Protein AF-A0A5D2E009-F1 (afdb_monomer)

Structure (mmCIF, N/CA/C/O backbone):
data_AF-A0A5D2E009-F1
#
_entry.id   AF-A0A5D2E009-F1
#
loop_
_atom_site.group_PDB
_atom_site.id
_atom_site.type_symbol
_atom_site.label_atom_id
_atom_site.label_alt_id
_atom_site.label_comp_id
_atom_site.label_asym_id
_atom_site.label_entity_id
_atom_site.label_seq_id
_atom_site.pdbx_PDB_ins_code
_atom_site.Cartn_x
_atom_site.Cartn_y
_atom_site.Cartn_z
_atom_site.occupancy
_atom_site.B_iso_or_equiv
_atom_site.auth_seq_id
_atom_site.auth_comp_id
_atom_site.auth_asym_id
_atom_site.auth_atom_id
_atom_site.pdbx_PDB_model_num
ATOM 1 N N . MET A 1 1 ? 1.888 7.025 1.296 1.00 69.25 1 MET A N 1
ATOM 2 C CA . MET A 1 1 ? 1.021 6.139 2.105 1.00 69.25 1 MET A CA 1
ATOM 3 C C . MET A 1 1 ? 0.058 6.979 2.950 1.00 69.25 1 MET A C 1
ATOM 5 O O . MET A 1 1 ? 0.528 7.944 3.558 1.00 69.25 1 MET A O 1
ATOM 9 N N . PRO A 1 2 ? -1.253 6.673 2.972 1.00 77.00 2 PRO A N 1
ATOM 10 C CA . PRO A 1 2 ? -2.268 7.441 3.701 1.00 77.00 2 PRO A CA 1
ATOM 11 C C . PRO A 1 2 ? -2.302 7.056 5.190 1.00 77.00 2 PRO A C 1
ATOM 13 O O . PRO A 1 2 ? -3.259 6.452 5.668 1.00 77.00 2 PRO A O 1
ATOM 16 N N . THR A 1 3 ? -1.230 7.360 5.921 1.00 82.19 3 THR A N 1
ATOM 17 C CA . THR A 1 3 ? -1.201 7.156 7.378 1.00 82.19 3 THR A CA 1
ATOM 18 C C . THR A 1 3 ? -2.112 8.148 8.085 1.00 82.19 3 THR A C 1
ATOM 20 O O . THR A 1 3 ? -2.390 9.218 7.535 1.00 82.19 3 THR A O 1
ATOM 23 N N . TYR A 1 4 ? -2.538 7.852 9.311 1.00 84.00 4 TYR A N 1
ATOM 24 C CA . TYR A 1 4 ? -3.390 8.775 10.060 1.00 84.00 4 TYR A CA 1
ATOM 25 C C . TYR A 1 4 ? -2.756 10.149 10.269 1.00 84.00 4 TYR A C 1
ATOM 27 O O . TYR A 1 4 ? -3.428 11.162 10.097 1.00 84.00 4 TYR A O 1
ATOM 35 N N . ALA A 1 5 ? -1.438 10.230 10.487 1.00 81.44 5 ALA A N 1
ATOM 36 C CA . ALA A 1 5 ? -0.755 11.525 10.527 1.00 81.44 5 ALA A CA 1
ATOM 37 C C . ALA A 1 5 ? -0.904 12.321 9.212 1.00 81.44 5 ALA A C 1
ATOM 39 O O . ALA A 1 5 ? -1.025 13.545 9.237 1.00 81.44 5 ALA A O 1
ATOM 40 N N . ASN A 1 6 ? -0.914 11.651 8.054 1.00 83.00 6 ASN A N 1
ATOM 41 C CA . ASN A 1 6 ? -1.112 12.302 6.756 1.00 83.00 6 ASN A CA 1
ATOM 42 C C . ASN A 1 6 ? -2.585 12.636 6.477 1.00 83.00 6 ASN A C 1
ATOM 44 O O . ASN A 1 6 ? -2.853 13.629 5.804 1.00 83.00 6 ASN A O 1
ATOM 48 N N . LEU A 1 7 ? -3.526 11.835 6.982 1.00 83.50 7 LEU A N 1
ATOM 49 C CA . LEU A 1 7 ? -4.966 12.081 6.859 1.00 83.50 7 LEU A CA 1
ATOM 50 C C . LEU A 1 7 ? -5.416 13.241 7.757 1.00 83.50 7 LEU A C 1
ATOM 52 O O . LEU A 1 7 ? -6.116 14.134 7.285 1.00 83.50 7 LEU A O 1
ATOM 56 N N . ASN A 1 8 ? -4.902 13.316 8.987 1.00 81.31 8 ASN A N 1
ATOM 57 C CA . ASN A 1 8 ? -5.134 14.448 9.886 1.00 81.31 8 ASN A CA 1
ATOM 58 C C . ASN A 1 8 ? -4.599 15.768 9.302 1.00 81.31 8 ASN A C 1
ATOM 60 O O . ASN A 1 8 ? -5.275 16.789 9.383 1.00 81.31 8 ASN A O 1
ATOM 64 N N . LYS A 1 9 ? -3.443 15.756 8.613 1.00 82.75 9 LYS A N 1
ATOM 65 C CA . LYS A 1 9 ? -2.946 16.927 7.851 1.00 82.75 9 LYS A CA 1
ATOM 66 C C . LYS A 1 9 ? -3.889 17.378 6.730 1.00 82.75 9 LYS A C 1
ATOM 68 O O . LYS A 1 9 ? -3.774 18.504 6.264 1.00 82.75 9 LYS A O 1
ATOM 73 N N . ARG A 1 10 ? -4.784 16.499 6.275 1.00 82.25 10 ARG A N 1
ATOM 74 C CA . ARG A 1 10 ? -5.816 16.774 5.265 1.00 82.25 10 ARG A CA 1
ATOM 75 C C . ARG A 1 10 ? -7.198 16.994 5.892 1.00 82.25 10 ARG A C 1
ATOM 77 O O . ARG A 1 10 ? -8.191 16.917 5.181 1.00 82.25 10 ARG A O 1
ATOM 84 N N . HIS A 1 11 ? -7.259 17.251 7.201 1.00 79.94 11 HIS A N 1
ATOM 85 C CA . HIS A 1 11 ? -8.492 17.486 7.961 1.00 79.94 11 HIS A CA 1
ATOM 86 C C . HIS A 1 11 ? -9.488 16.314 7.955 1.00 79.94 11 HIS A C 1
ATOM 88 O O . HIS A 1 11 ? -10.677 16.505 8.195 1.00 79.94 11 HIS A O 1
ATOM 94 N N . ILE A 1 12 ? -9.010 15.088 7.721 1.00 77.75 12 ILE A N 1
ATOM 95 C CA . ILE A 1 12 ? -9.825 13.878 7.850 1.00 77.75 12 ILE A CA 1
ATOM 96 C C . ILE A 1 12 ? -9.680 13.377 9.287 1.00 77.75 12 ILE A C 1
ATOM 98 O O . ILE A 1 12 ? -8.579 13.009 9.696 1.00 77.75 12 ILE A O 1
ATOM 102 N N . SER A 1 13 ? -10.782 13.372 10.042 1.00 73.50 13 SER A N 1
ATOM 103 C CA . SER A 1 13 ? -10.807 12.924 11.439 1.00 73.50 13 SER A CA 1
ATOM 104 C C . SER A 1 13 ? -10.412 11.451 11.531 1.00 73.50 13 SER A C 1
ATOM 106 O O . SER A 1 13 ? -11.132 10.578 11.047 1.00 73.50 13 SER A O 1
ATOM 108 N N . THR A 1 14 ? -9.246 11.175 12.116 1.00 75.00 14 THR A N 1
ATOM 109 C CA . THR A 1 14 ? -8.725 9.813 12.263 1.00 75.00 14 THR A CA 1
ATOM 110 C C . THR A 1 14 ? -8.086 9.602 13.634 1.00 75.00 14 THR A C 1
ATOM 112 O O . THR A 1 14 ? -7.551 10.557 14.210 1.00 75.00 14 THR A O 1
ATOM 115 N N . PRO A 1 15 ? -8.102 8.362 14.167 1.00 75.88 15 PRO A N 1
ATOM 116 C CA . PRO A 1 15 ? -7.306 8.014 15.339 1.00 75.88 15 PRO A CA 1
ATOM 117 C C . PRO A 1 15 ? -5.848 8.411 15.115 1.00 75.88 15 PRO A C 1
ATOM 119 O O . PRO A 1 15 ? -5.335 8.271 14.015 1.00 75.88 15 PRO A O 1
ATOM 122 N N . ILE A 1 16 ? -5.161 8.918 16.135 1.00 78.50 16 ILE A N 1
ATOM 123 C CA . ILE A 1 16 ? -3.792 9.422 15.933 1.00 78.50 16 ILE A CA 1
ATOM 124 C C . ILE A 1 16 ? -2.751 8.300 16.105 1.00 78.50 16 ILE A C 1
ATOM 126 O O . ILE A 1 16 ? -1.658 8.363 15.539 1.00 78.50 16 ILE A O 1
ATOM 130 N N . LEU A 1 17 ? -3.104 7.248 16.849 1.00 89.81 17 LEU A N 1
ATOM 131 C CA . LEU A 1 17 ? -2.229 6.122 17.163 1.00 89.81 17 LEU A CA 1
ATOM 132 C C . LEU A 1 17 ? -2.144 5.112 16.013 1.00 89.81 17 LEU A C 1
ATOM 134 O O . LEU A 1 17 ? -3.112 4.872 15.294 1.00 89.81 17 LEU A O 1
ATOM 138 N N . CYS A 1 18 ? -0.977 4.489 15.884 1.00 90.38 18 CYS A N 1
ATOM 139 C CA . CYS A 1 18 ? -0.705 3.391 14.969 1.00 90.38 18 CYS A CA 1
ATOM 140 C C . CYS A 1 18 ? -1.664 2.225 15.201 1.00 90.38 18 CYS A C 1
ATOM 142 O O . CYS A 1 18 ? -1.769 1.722 16.319 1.00 90.38 18 CYS A O 1
ATOM 144 N N . LEU A 1 19 ? -2.318 1.755 14.138 1.00 88.88 19 LEU A N 1
ATOM 145 C CA . LEU A 1 19 ? -3.243 0.622 14.232 1.00 88.88 19 LEU A CA 1
ATOM 146 C C . LEU A 1 19 ? -2.567 -0.714 14.521 1.00 88.88 19 LEU A C 1
ATOM 148 O O . LEU A 1 19 ? -3.238 -1.645 14.942 1.00 88.88 19 LEU A O 1
ATOM 152 N N . LEU A 1 20 ? -1.270 -0.834 14.239 1.00 88.94 20 LEU A N 1
ATOM 153 C CA . LEU A 1 20 ? -0.565 -2.098 14.422 1.00 88.94 20 LEU A CA 1
ATOM 154 C C . LEU A 1 20 ? -0.112 -2.281 15.871 1.00 88.94 20 LEU A C 1
ATOM 156 O O . LEU A 1 20 ? -0.262 -3.362 16.425 1.00 88.94 20 LEU A O 1
ATOM 160 N N . CYS A 1 21 ? 0.460 -1.242 16.487 1.00 90.56 21 CYS A N 1
ATOM 161 C CA . CYS A 1 21 ? 1.035 -1.345 17.832 1.00 90.56 21 CYS A CA 1
ATOM 162 C C . CYS A 1 21 ? 0.298 -0.543 18.905 1.00 90.56 21 CYS A C 1
ATOM 164 O O . CYS A 1 21 ? 0.549 -0.775 20.079 1.00 90.56 21 CYS A O 1
ATOM 166 N N . HIS A 1 22 ? -0.569 0.401 18.530 1.00 90.44 22 HIS A N 1
ATOM 167 C CA . HIS A 1 22 ? -1.348 1.248 19.441 1.00 90.44 22 HIS A CA 1
ATOM 168 C C . HIS A 1 22 ? -0.537 2.095 20.443 1.00 90.44 22 HIS A C 1
ATOM 170 O O . HIS A 1 22 ? -1.102 2.602 21.407 1.00 90.44 22 HIS A O 1
ATOM 176 N N . THR A 1 23 ? 0.769 2.284 20.229 1.00 89.06 23 THR A N 1
ATOM 177 C CA . THR A 1 23 ? 1.654 2.953 21.207 1.00 89.06 23 THR A CA 1
ATOM 178 C C . THR A 1 23 ? 2.123 4.348 20.804 1.00 89.06 23 THR A C 1
ATOM 180 O O . THR A 1 23 ? 2.515 5.119 21.670 1.00 89.06 23 THR A O 1
ATOM 183 N N . ASP A 1 24 ? 2.146 4.673 19.513 1.00 89.62 24 ASP A N 1
ATOM 184 C CA . ASP A 1 24 ? 2.756 5.904 18.995 1.00 89.62 24 ASP A CA 1
ATOM 185 C C . ASP A 1 24 ? 2.003 6.394 17.749 1.00 89.62 24 ASP A C 1
ATOM 187 O O . ASP A 1 24 ? 1.165 5.676 17.197 1.00 89.62 24 ASP A O 1
ATOM 191 N N . LEU A 1 25 ? 2.278 7.624 17.318 1.00 89.56 25 LEU A N 1
ATOM 192 C CA . LEU A 1 25 ? 1.622 8.280 16.194 1.00 89.56 25 LEU A CA 1
ATOM 193 C C . LEU A 1 25 ? 1.844 7.515 14.887 1.00 89.56 25 LEU A C 1
ATOM 195 O O . LEU A 1 25 ? 2.972 7.172 14.522 1.00 89.56 25 LEU A O 1
ATOM 199 N N . GLU A 1 26 ? 0.775 7.325 14.114 1.00 90.44 26 GLU A N 1
ATOM 200 C CA . GLU A 1 26 ? 0.872 6.640 12.826 1.00 90.44 26 GLU A CA 1
ATOM 201 C C . GLU A 1 26 ? 1.467 7.548 11.734 1.00 90.44 26 GLU A C 1
ATOM 203 O O . GLU A 1 26 ? 0.776 8.127 10.885 1.00 90.44 26 GLU A O 1
ATOM 208 N N . SER A 1 27 ? 2.788 7.686 11.750 1.00 89.50 27 SER A N 1
ATOM 209 C CA . SER A 1 27 ? 3.565 8.265 10.655 1.00 89.50 27 SER A CA 1
ATOM 210 C C . SER A 1 27 ? 4.065 7.176 9.700 1.00 89.50 27 SER A C 1
ATOM 212 O O . SER A 1 27 ? 4.076 5.991 10.031 1.00 89.50 27 SER A O 1
ATOM 214 N N . VAL A 1 28 ? 4.488 7.571 8.495 1.00 87.88 28 VAL A N 1
ATOM 215 C CA . VAL A 1 28 ? 5.110 6.636 7.538 1.00 87.88 28 VAL A CA 1
ATOM 216 C C . VAL A 1 28 ? 6.376 6.020 8.136 1.00 87.88 28 VAL A C 1
ATOM 218 O O . VAL A 1 28 ? 6.587 4.819 8.020 1.00 87.88 28 VAL A O 1
ATOM 221 N N . ASP A 1 29 ? 7.183 6.839 8.807 1.00 86.06 29 ASP A N 1
ATOM 222 C CA . ASP A 1 29 ? 8.445 6.424 9.417 1.00 86.06 29 ASP A CA 1
ATOM 223 C C . ASP A 1 29 ? 8.204 5.464 10.591 1.00 86.06 29 ASP A C 1
ATOM 225 O O . ASP A 1 29 ? 8.816 4.399 10.669 1.00 86.06 29 ASP A O 1
ATOM 229 N N . HIS A 1 30 ? 7.214 5.772 11.438 1.00 88.75 30 HIS A N 1
ATOM 230 C CA . HIS A 1 30 ? 6.782 4.858 12.488 1.00 88.75 30 HIS A CA 1
ATOM 231 C C . HIS A 1 30 ? 6.308 3.530 11.891 1.00 88.75 30 HIS A C 1
ATOM 233 O O . HIS A 1 30 ? 6.871 2.489 12.217 1.00 88.75 30 HIS A O 1
ATOM 239 N N . LEU A 1 31 ? 5.332 3.545 10.975 1.00 89.69 31 LEU A N 1
ATOM 240 C CA . LEU A 1 31 ? 4.742 2.308 10.455 1.00 89.69 31 LEU A CA 1
ATOM 241 C C . LEU A 1 31 ? 5.783 1.396 9.791 1.00 89.69 31 LEU A C 1
ATOM 243 O O . LEU A 1 31 ? 5.732 0.181 9.966 1.00 89.69 31 LEU A O 1
ATOM 247 N N . LEU A 1 32 ? 6.725 1.969 9.041 1.00 86.75 32 LEU A N 1
ATOM 248 C CA . LEU A 1 32 ? 7.686 1.188 8.266 1.00 86.75 32 LEU A CA 1
ATOM 249 C C . LEU A 1 32 ? 8.953 0.807 9.041 1.00 86.75 32 LEU A C 1
ATOM 251 O O . LEU A 1 32 ? 9.631 -0.131 8.627 1.00 86.75 32 LEU A O 1
ATOM 255 N N . ARG A 1 33 ? 9.309 1.519 10.121 1.00 81.62 33 ARG A N 1
ATOM 256 C CA . ARG A 1 33 ? 10.641 1.372 10.744 1.00 81.62 33 ARG A CA 1
ATOM 257 C C . ARG A 1 33 ? 10.623 1.281 12.261 1.00 81.62 33 ARG A C 1
ATOM 259 O O . ARG A 1 33 ? 11.352 0.462 12.812 1.00 81.62 33 ARG A O 1
ATOM 266 N N . PHE A 1 34 ? 9.826 2.108 12.934 1.00 85.56 34 PHE A N 1
ATOM 267 C CA . PHE A 1 34 ? 9.849 2.193 14.403 1.00 85.56 34 PHE A CA 1
ATOM 268 C C . PHE A 1 34 ? 8.712 1.445 15.095 1.00 85.56 34 PHE A C 1
ATOM 270 O O . PHE A 1 34 ? 8.756 1.251 16.307 1.00 85.56 34 PHE A O 1
ATOM 277 N N . CYS A 1 35 ? 7.713 0.989 14.344 1.00 90.44 35 CYS A N 1
ATOM 278 C CA . CYS A 1 35 ? 6.630 0.182 14.871 1.00 90.44 35 CYS A CA 1
ATOM 279 C C . CYS A 1 35 ? 7.188 -1.160 15.378 1.00 90.44 35 CYS A C 1
ATOM 281 O O . CYS A 1 35 ? 7.813 -1.886 14.598 1.00 90.44 35 CYS A O 1
ATOM 283 N N . PRO A 1 36 ? 6.948 -1.537 16.649 1.00 90.69 36 PRO A N 1
ATOM 284 C CA . PRO A 1 36 ? 7.436 -2.799 17.204 1.00 90.69 36 PRO A CA 1
ATOM 285 C C . PRO A 1 36 ? 6.955 -4.029 16.428 1.00 90.69 36 PRO A C 1
ATOM 287 O O . PRO A 1 36 ? 7.725 -4.965 16.225 1.00 90.69 36 PRO A O 1
ATOM 290 N N . VAL A 1 37 ? 5.710 -4.007 15.939 1.00 90.81 37 VAL A N 1
ATOM 291 C CA . VAL A 1 37 ? 5.137 -5.088 15.118 1.00 90.81 37 VAL A CA 1
ATOM 292 C C . VAL A 1 37 ? 5.905 -5.225 13.805 1.00 90.81 37 VAL A C 1
ATOM 294 O O . VAL A 1 37 ? 6.343 -6.317 13.449 1.00 90.81 37 VAL A O 1
ATOM 297 N N . THR A 1 38 ? 6.150 -4.104 13.124 1.00 90.00 38 THR A N 1
ATOM 298 C CA . THR A 1 38 ? 6.967 -4.075 11.906 1.00 90.00 38 THR A CA 1
ATOM 299 C C . THR A 1 38 ? 8.394 -4.547 12.172 1.00 90.00 38 THR A C 1
ATOM 301 O O . THR A 1 38 ? 8.936 -5.331 11.400 1.00 90.00 38 THR A O 1
ATOM 304 N N . SER A 1 39 ? 9.002 -4.128 13.282 1.00 87.88 39 SER A N 1
ATOM 305 C CA . SER A 1 39 ? 10.353 -4.551 13.659 1.00 87.88 39 SER A CA 1
ATOM 306 C C . SER A 1 39 ? 10.447 -6.069 13.866 1.00 87.88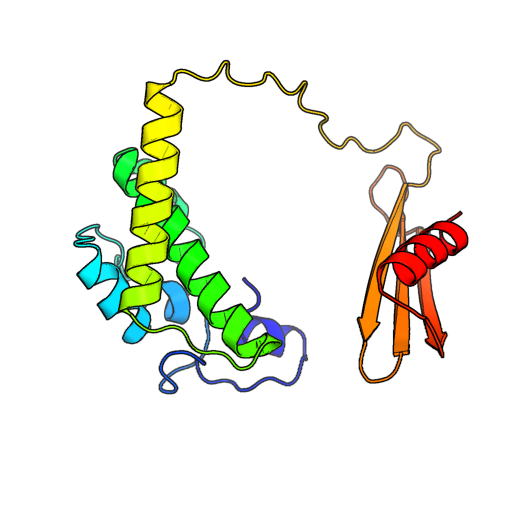 39 SER A C 1
ATOM 308 O O . SER A 1 39 ? 11.349 -6.712 13.320 1.00 87.88 39 SER A O 1
ATOM 310 N N . GLN A 1 40 ? 9.486 -6.671 14.575 1.00 89.62 40 GLN A N 1
ATOM 311 C CA . GLN A 1 40 ? 9.412 -8.127 14.756 1.00 89.62 40 GLN A CA 1
ATOM 312 C C . GLN A 1 40 ? 9.213 -8.863 13.425 1.00 89.62 40 GLN A C 1
ATOM 314 O O . GLN A 1 40 ? 9.857 -9.884 13.168 1.00 89.62 40 GLN A O 1
ATOM 319 N N . PHE A 1 41 ? 8.363 -8.320 12.554 1.00 90.81 41 PHE A N 1
ATOM 320 C CA . PHE A 1 41 ? 8.122 -8.842 11.211 1.00 90.81 41 PHE A CA 1
ATOM 321 C C . PHE A 1 41 ? 9.382 -8.851 10.346 1.00 90.81 41 PHE A C 1
ATOM 323 O O . PHE A 1 41 ? 9.767 -9.901 9.830 1.00 90.81 41 PHE A O 1
ATOM 330 N N . LEU A 1 42 ? 10.082 -7.723 10.257 1.00 87.88 42 LEU A N 1
ATOM 331 C CA . LEU A 1 42 ? 11.326 -7.625 9.494 1.00 87.88 42 LEU A CA 1
ATOM 332 C C . LEU A 1 42 ? 12.423 -8.530 10.076 1.00 87.88 42 LEU A C 1
ATOM 334 O O . LEU A 1 42 ? 13.139 -9.199 9.329 1.00 87.88 42 LEU A O 1
ATOM 338 N N . THR A 1 43 ? 12.509 -8.631 11.405 1.00 86.88 43 THR A N 1
ATOM 339 C CA . THR A 1 43 ? 13.443 -9.549 12.081 1.00 86.88 43 THR A CA 1
ATOM 3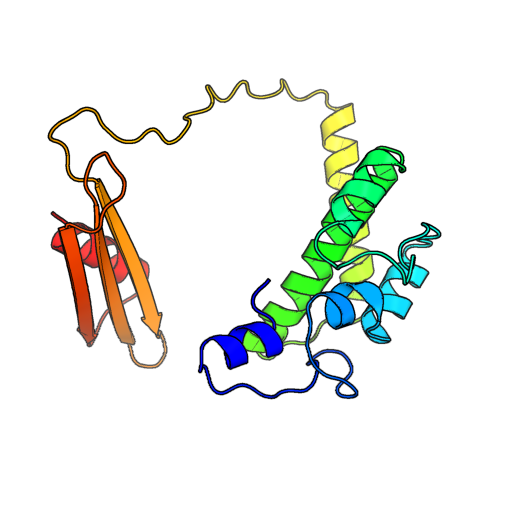40 C C . THR A 1 43 ? 13.158 -11.009 11.714 1.00 86.88 43 THR A C 1
ATOM 342 O O . THR A 1 43 ? 14.086 -11.774 11.450 1.00 86.88 43 THR A O 1
ATOM 345 N N . SER A 1 44 ? 11.881 -11.392 11.622 1.00 89.19 44 SER A N 1
ATOM 346 C CA . SER A 1 44 ? 11.456 -12.751 11.246 1.00 89.19 44 SER A CA 1
ATOM 347 C C . SER A 1 44 ? 11.841 -13.116 9.810 1.00 89.19 44 SER A C 1
ATOM 349 O O . SER A 1 44 ? 12.139 -14.274 9.521 1.00 89.19 44 SER A O 1
ATOM 351 N N . LEU A 1 45 ? 11.928 -12.124 8.920 1.00 86.56 45 LEU A N 1
ATOM 352 C CA . LEU A 1 45 ? 12.438 -12.284 7.555 1.00 86.56 45 LEU A CA 1
ATOM 353 C C . LEU A 1 45 ? 13.977 -12.351 7.483 1.00 86.56 45 LEU A C 1
ATOM 355 O O . LEU A 1 45 ? 14.535 -12.369 6.387 1.00 86.56 45 LEU A O 1
ATOM 359 N N . ARG A 1 46 ? 14.667 -12.398 8.636 1.00 80.12 46 ARG A N 1
ATOM 360 C CA . ARG A 1 46 ? 16.138 -12.331 8.771 1.00 80.12 46 ARG A CA 1
ATOM 361 C C . ARG A 1 46 ? 16.734 -11.118 8.071 1.00 80.12 46 ARG A C 1
ATOM 363 O O . ARG A 1 46 ? 17.840 -11.158 7.535 1.00 80.12 46 ARG A O 1
ATOM 370 N N . PHE A 1 47 ? 15.979 -10.033 8.066 1.00 71.25 47 PHE A N 1
ATOM 371 C CA . PHE A 1 47 ? 16.353 -8.839 7.355 1.00 71.25 47 PHE A CA 1
ATOM 372 C C . PHE A 1 47 ? 17.346 -8.024 8.200 1.00 71.25 47 PHE A C 1
ATOM 374 O O . PHE A 1 47 ? 16.960 -7.304 9.117 1.00 71.25 47 PHE A O 1
ATOM 381 N N . THR A 1 48 ? 18.645 -8.157 7.916 1.00 57.28 48 THR A N 1
ATOM 382 C CA . THR A 1 48 ? 19.753 -7.454 8.602 1.00 57.28 48 THR A CA 1
ATOM 383 C C . THR A 1 48 ? 20.275 -6.251 7.818 1.00 57.28 48 THR A C 1
ATOM 385 O O . THR A 1 48 ? 21.451 -5.896 7.894 1.00 57.28 48 THR A O 1
ATOM 388 N N . VAL A 1 49 ? 19.427 -5.582 7.038 1.00 54.12 49 VAL A N 1
ATOM 389 C CA . VAL A 1 49 ? 19.852 -4.336 6.390 1.00 54.12 49 VAL A CA 1
ATOM 390 C C . VAL A 1 49 ? 19.881 -3.223 7.432 1.00 54.12 49 VAL A C 1
ATOM 392 O O . VAL A 1 49 ? 19.116 -3.220 8.397 1.00 54.12 49 VAL A O 1
ATOM 395 N N . ARG A 1 50 ? 20.736 -2.229 7.188 1.00 54.69 50 ARG A N 1
ATOM 396 C CA . ARG A 1 50 ? 20.773 -0.883 7.788 1.00 54.69 50 ARG A CA 1
ATOM 397 C C . ARG A 1 50 ? 19.444 -0.095 7.652 1.00 54.69 50 ARG A C 1
ATOM 399 O O . ARG A 1 50 ? 19.445 1.122 7.520 1.00 54.69 50 ARG A O 1
ATOM 406 N N . PHE A 1 51 ? 18.296 -0.769 7.703 1.00 51.75 51 PHE A N 1
ATOM 407 C CA . PHE A 1 51 ? 16.925 -0.261 7.599 1.00 51.75 51 PHE A CA 1
ATOM 408 C C . PHE A 1 51 ? 16.614 0.833 8.631 1.00 51.75 51 PHE A C 1
ATOM 410 O O . PHE A 1 51 ? 15.752 1.694 8.451 1.00 51.75 51 PHE A O 1
ATOM 417 N N . MET A 1 52 ? 17.374 0.831 9.723 1.00 52.59 52 MET A N 1
ATOM 418 C CA . MET A 1 52 ? 17.235 1.746 10.846 1.00 52.59 52 MET A CA 1
ATOM 419 C C . MET A 1 52 ? 18.322 2.826 10.879 1.00 52.59 52 MET A C 1
ATOM 421 O O . MET A 1 52 ? 18.702 3.258 11.965 1.00 52.59 52 MET A O 1
ATOM 425 N N . SER A 1 53 ? 18.844 3.278 9.729 1.00 56.72 53 SER A N 1
ATOM 426 C CA . SER A 1 53 ? 19.643 4.512 9.708 1.00 56.72 53 SER A CA 1
ATOM 427 C C . SER A 1 53 ? 18.782 5.677 10.206 1.00 56.72 53 SER A C 1
ATOM 429 O O . SER A 1 53 ? 18.011 6.268 9.449 1.00 56.72 53 SER A O 1
ATOM 431 N N . LYS A 1 54 ? 18.864 5.991 11.504 1.00 58.69 54 LYS A N 1
ATOM 432 C CA . LYS A 1 54 ? 18.014 6.981 12.193 1.00 58.69 54 LYS A CA 1
ATOM 433 C C . LYS A 1 54 ? 18.115 8.394 11.602 1.00 58.69 54 LYS A C 1
ATOM 435 O O . LYS A 1 54 ? 17.361 9.271 11.998 1.00 58.69 54 LYS A O 1
ATOM 440 N N . HIS A 1 55 ? 19.053 8.611 10.682 1.00 60.47 55 HIS A N 1
ATOM 441 C CA . HIS A 1 55 ? 19.405 9.913 10.135 1.00 60.47 55 HIS A CA 1
ATOM 442 C C . HIS A 1 55 ? 18.727 10.240 8.799 1.00 60.47 55 HIS A C 1
ATOM 444 O O . HIS A 1 55 ? 18.806 11.390 8.375 1.00 60.47 55 HIS A O 1
ATOM 450 N N . LEU A 1 56 ? 18.056 9.283 8.141 1.00 63.81 56 LEU A N 1
ATOM 451 C CA . LEU A 1 56 ? 17.354 9.550 6.880 1.00 63.81 56 LEU A CA 1
ATOM 452 C C . LEU A 1 56 ? 15.838 9.618 7.052 1.00 63.81 56 LEU A C 1
ATOM 454 O O . LEU A 1 56 ? 15.221 8.725 7.638 1.00 63.81 56 LEU A O 1
ATOM 458 N N . ASP A 1 57 ? 15.268 10.678 6.472 1.00 73.00 57 ASP A N 1
ATOM 459 C CA . ASP A 1 57 ? 13.831 10.877 6.272 1.00 73.00 57 ASP A CA 1
ATOM 460 C C . ASP A 1 57 ? 13.229 9.671 5.528 1.00 73.00 57 ASP A C 1
ATOM 462 O O . ASP A 1 57 ? 13.866 9.070 4.649 1.00 73.00 57 ASP A O 1
ATOM 466 N N . TYR A 1 58 ? 11.961 9.366 5.822 1.00 76.25 58 TYR A N 1
ATOM 467 C CA . TYR A 1 58 ? 11.193 8.298 5.187 1.00 76.25 58 TYR A CA 1
ATOM 468 C C . TYR A 1 58 ? 11.148 8.432 3.640 1.00 76.25 58 TYR A C 1
ATOM 470 O O . TYR A 1 58 ? 10.803 7.484 2.933 1.00 76.25 58 TYR A O 1
ATOM 478 N N . LYS A 1 59 ? 11.464 9.616 3.102 1.00 78.00 59 LYS A N 1
ATOM 479 C CA . LYS A 1 59 ? 11.558 9.891 1.660 1.00 78.00 59 LYS A CA 1
ATOM 480 C C . LYS A 1 59 ? 12.849 9.385 1.015 1.00 78.00 59 LYS A C 1
ATOM 482 O O . LYS A 1 59 ? 12.819 8.988 -0.145 1.00 78.00 59 LYS A O 1
ATOM 487 N N . TYR A 1 60 ? 13.965 9.414 1.743 1.00 80.44 60 TYR A N 1
ATOM 488 C CA . TYR A 1 60 ? 15.290 9.099 1.198 1.00 80.44 60 TYR A CA 1
ATOM 489 C C . TYR A 1 60 ? 15.747 7.682 1.535 1.00 80.44 60 TYR A C 1
ATOM 491 O O . TYR A 1 60 ? 16.469 7.081 0.742 1.00 80.44 60 TYR A O 1
ATOM 499 N N . TRP A 1 61 ? 15.277 7.107 2.649 1.00 79.12 61 TRP A N 1
ATOM 500 C CA . TRP A 1 61 ? 15.630 5.727 3.002 1.00 79.12 61 TRP A CA 1
ATOM 501 C C . TRP A 1 61 ? 15.318 4.692 1.907 1.00 79.12 61 TRP A C 1
ATOM 503 O O . TRP A 1 61 ? 16.145 3.795 1.743 1.00 79.12 61 TRP A O 1
ATOM 513 N N . PRO A 1 62 ? 14.205 4.756 1.129 1.00 79.06 62 PRO A N 1
ATOM 514 C CA . PRO A 1 62 ? 13.944 3.722 0.136 1.00 79.06 62 PRO A CA 1
ATOM 515 C C . PRO A 1 62 ? 14.993 3.795 -0.970 1.00 79.06 62 PRO A C 1
ATOM 517 O O . PRO A 1 62 ? 15.481 2.770 -1.425 1.00 79.06 62 PRO A O 1
ATOM 520 N N . VAL A 1 63 ? 15.388 5.008 -1.365 1.00 83.19 63 VAL A N 1
ATOM 521 C CA . VAL A 1 63 ? 16.407 5.234 -2.394 1.00 83.19 63 VAL A CA 1
ATOM 522 C C . VAL A 1 63 ? 17.743 4.647 -1.952 1.00 83.19 63 VAL A C 1
ATOM 524 O O . VAL A 1 63 ? 18.340 3.868 -2.691 1.00 83.19 63 VAL A O 1
ATOM 527 N N . GLU A 1 64 ? 18.183 4.957 -0.732 1.00 81.44 64 GLU A N 1
ATOM 528 C CA . GLU A 1 64 ? 19.444 4.436 -0.198 1.00 81.44 64 GLU A CA 1
ATOM 529 C C . GLU A 1 64 ? 19.425 2.906 -0.094 1.00 81.44 64 GLU A C 1
ATOM 531 O O . GLU A 1 64 ? 20.364 2.240 -0.533 1.00 81.44 64 GLU A O 1
ATOM 536 N N . VAL A 1 65 ? 18.343 2.326 0.433 1.00 78.50 65 VAL A N 1
ATOM 537 C CA . VAL A 1 65 ? 18.206 0.868 0.536 1.00 78.50 65 VAL A CA 1
ATOM 538 C C . VAL A 1 65 ? 18.272 0.215 -0.843 1.00 78.50 65 VAL A C 1
ATOM 540 O O . VAL A 1 65 ? 18.973 -0.780 -1.009 1.00 78.50 65 VAL A O 1
ATOM 543 N N . PHE A 1 66 ? 17.627 0.787 -1.860 1.00 83.38 66 PHE A N 1
ATOM 544 C CA . PHE A 1 66 ? 17.685 0.243 -3.219 1.00 83.38 66 PHE A CA 1
ATOM 545 C C . PHE A 1 66 ? 19.065 0.374 -3.873 1.00 83.38 66 PHE A C 1
ATOM 547 O O . PHE A 1 66 ? 19.452 -0.491 -4.659 1.00 83.38 66 PHE A O 1
ATOM 554 N N . GLN A 1 67 ? 19.812 1.430 -3.554 1.00 84.50 67 GLN A N 1
ATOM 555 C CA . GLN A 1 67 ? 21.154 1.655 -4.096 1.00 84.50 67 GLN A CA 1
ATOM 556 C C . GLN A 1 67 ? 22.229 0.797 -3.418 1.00 84.50 67 GLN A C 1
ATOM 558 O O . GLN A 1 67 ? 23.230 0.465 -4.046 1.00 84.50 67 GLN A O 1
ATOM 563 N N . THR A 1 68 ? 22.038 0.447 -2.144 1.00 82.25 68 THR A N 1
ATOM 564 C CA . THR A 1 68 ? 23.074 -0.193 -1.312 1.00 82.25 68 THR A CA 1
ATOM 565 C C . THR A 1 68 ? 22.870 -1.690 -1.090 1.00 82.25 68 THR A C 1
ATOM 567 O O . THR A 1 68 ? 23.747 -2.339 -0.522 1.00 82.25 68 THR A O 1
ATOM 570 N N . THR A 1 69 ? 21.738 -2.254 -1.522 1.00 82.00 69 THR A N 1
ATOM 571 C CA . THR A 1 69 ? 21.412 -3.677 -1.336 1.00 82.00 69 THR A CA 1
ATOM 572 C C . THR A 1 69 ? 21.387 -4.454 -2.650 1.00 82.00 69 THR A C 1
ATOM 574 O O . THR A 1 69 ? 21.214 -3.892 -3.736 1.00 82.00 69 THR A O 1
ATOM 577 N N . ASP A 1 70 ? 21.572 -5.771 -2.549 1.00 87.62 70 ASP A N 1
ATOM 578 C CA . ASP A 1 70 ? 21.425 -6.687 -3.678 1.00 87.62 70 ASP A CA 1
ATOM 579 C C . ASP A 1 70 ? 19.962 -6.834 -4.131 1.00 87.62 70 ASP A C 1
ATOM 581 O O . ASP A 1 70 ? 19.012 -6.406 -3.473 1.00 87.62 70 ASP A O 1
ATOM 585 N N . ASP A 1 71 ? 19.782 -7.470 -5.285 1.00 87.31 71 ASP A N 1
ATOM 586 C CA . ASP A 1 71 ? 18.482 -7.611 -5.930 1.00 87.31 71 ASP A CA 1
ATOM 587 C C . ASP A 1 71 ? 17.436 -8.365 -5.096 1.00 87.31 71 ASP A C 1
ATOM 589 O O . ASP A 1 71 ? 16.271 -7.959 -5.025 1.00 87.31 71 ASP A O 1
ATOM 593 N N . ARG A 1 72 ? 17.861 -9.425 -4.404 1.00 87.12 72 ARG A N 1
ATOM 594 C CA . ARG A 1 72 ? 16.981 -10.215 -3.540 1.00 87.12 72 ARG A CA 1
ATOM 595 C C . ARG A 1 72 ? 16.500 -9.370 -2.364 1.00 87.12 72 ARG A C 1
ATOM 597 O O . ARG A 1 72 ? 15.309 -9.370 -2.047 1.00 87.12 72 ARG A O 1
ATOM 604 N N . ASN A 1 73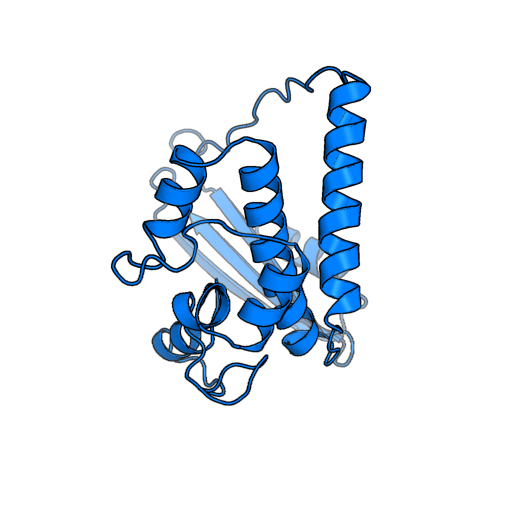 ? 17.402 -8.609 -1.751 1.00 85.25 73 ASN A N 1
ATOM 605 C CA . ASN A 1 73 ? 17.066 -7.694 -0.668 1.00 85.25 73 ASN A CA 1
ATOM 606 C C . ASN A 1 73 ? 16.146 -6.554 -1.134 1.00 85.25 73 ASN A C 1
ATOM 608 O O . ASN A 1 73 ? 15.186 -6.241 -0.429 1.00 85.25 73 ASN A O 1
ATOM 612 N N . ARG A 1 74 ? 16.328 -6.003 -2.343 1.00 87.56 74 ARG A N 1
ATOM 613 C CA . ARG A 1 74 ? 15.380 -5.026 -2.921 1.00 87.56 74 ARG A CA 1
ATOM 614 C C . ARG A 1 74 ? 13.962 -5.584 -3.041 1.00 87.56 74 ARG A C 1
ATOM 616 O O . ARG A 1 74 ? 12.998 -4.917 -2.648 1.00 87.56 74 ARG A O 1
ATOM 623 N N . LYS A 1 75 ? 13.821 -6.816 -3.544 1.00 89.75 75 LYS A N 1
ATOM 624 C CA . LYS A 1 75 ? 12.524 -7.510 -3.634 1.00 89.75 75 LYS A CA 1
ATOM 625 C C . LYS A 1 75 ? 11.908 -7.702 -2.251 1.00 89.75 75 LYS A C 1
ATOM 627 O O . LYS A 1 75 ? 10.753 -7.336 -2.048 1.00 89.75 75 LYS A O 1
ATOM 632 N N . LEU A 1 76 ? 12.685 -8.197 -1.286 1.00 88.62 76 LEU A N 1
ATOM 633 C CA . LEU A 1 76 ? 12.232 -8.392 0.095 1.00 88.62 76 LEU A CA 1
ATOM 634 C C . LEU A 1 76 ? 11.729 -7.098 0.737 1.00 88.62 76 LEU A C 1
ATOM 636 O O . LEU A 1 76 ? 10.651 -7.097 1.330 1.00 88.62 76 LEU A O 1
ATOM 640 N N . VAL A 1 77 ? 12.461 -5.992 0.591 1.00 86.69 77 VAL A N 1
ATOM 641 C CA . VAL A 1 77 ? 12.049 -4.678 1.113 1.00 86.69 77 VAL A CA 1
ATOM 642 C C . VAL A 1 77 ? 10.740 -4.231 0.491 1.00 86.69 77 VAL A C 1
ATOM 644 O O . VAL A 1 77 ? 9.817 -3.847 1.205 1.00 86.69 77 VAL A O 1
ATOM 647 N N . THR A 1 78 ? 10.647 -4.322 -0.835 1.00 90.19 78 THR A N 1
ATOM 648 C CA . THR A 1 78 ? 9.451 -3.927 -1.587 1.00 90.19 78 THR A CA 1
ATOM 649 C C . THR A 1 78 ? 8.231 -4.720 -1.126 1.00 90.19 78 THR A C 1
ATOM 651 O O .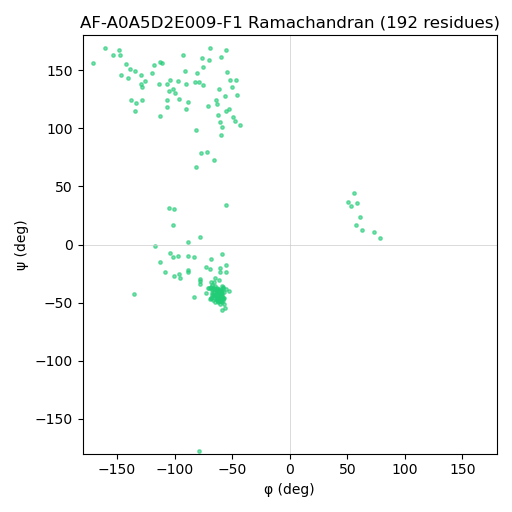 THR A 1 78 ? 7.201 -4.139 -0.782 1.00 90.19 78 THR A O 1
ATOM 654 N N . LEU A 1 79 ? 8.369 -6.046 -1.051 1.00 93.50 79 LEU A N 1
ATOM 655 C CA . LEU A 1 79 ? 7.311 -6.945 -0.597 1.00 93.50 79 LEU A CA 1
ATOM 656 C C . LEU A 1 79 ? 6.949 -6.709 0.873 1.00 93.50 79 LEU A C 1
ATOM 658 O O . LEU A 1 79 ? 5.775 -6.785 1.221 1.00 93.50 79 LEU A O 1
ATOM 662 N N . SER A 1 80 ? 7.918 -6.380 1.728 1.00 91.62 80 SER A N 1
ATOM 663 C CA . SER A 1 80 ? 7.674 -6.095 3.148 1.00 91.62 80 SER A CA 1
ATOM 664 C C . SER A 1 80 ? 6.891 -4.800 3.341 1.00 91.62 80 SER A C 1
ATOM 666 O O . SER A 1 80 ? 5.899 -4.791 4.066 1.00 91.62 80 SER A O 1
ATOM 668 N N . VAL A 1 81 ? 7.280 -3.721 2.651 1.00 90.69 81 VAL A N 1
ATOM 669 C CA . VAL A 1 81 ? 6.538 -2.447 2.665 1.00 90.69 81 VAL A CA 1
ATOM 670 C C . VAL A 1 81 ? 5.111 -2.657 2.163 1.00 90.69 81 VAL A C 1
ATOM 672 O O . VAL A 1 81 ? 4.163 -2.149 2.765 1.00 90.69 81 VAL A O 1
ATOM 675 N N . TRP A 1 82 ? 4.946 -3.440 1.094 1.00 93.69 82 TRP A N 1
ATOM 676 C CA . TRP A 1 82 ? 3.626 -3.776 0.572 1.00 93.69 82 TRP A CA 1
ATOM 677 C C . TRP A 1 82 ? 2.801 -4.606 1.560 1.00 93.69 82 TRP A C 1
ATOM 679 O O . TRP A 1 82 ? 1.641 -4.279 1.795 1.00 93.69 82 TRP A O 1
ATOM 689 N N . SER A 1 83 ? 3.402 -5.617 2.190 1.00 94.75 83 SER A N 1
ATOM 690 C CA . SER A 1 83 ? 2.758 -6.466 3.197 1.00 94.75 83 SER A CA 1
ATOM 691 C C . SER A 1 83 ? 2.250 -5.649 4.390 1.00 94.75 83 SER A C 1
ATOM 693 O O . SER A 1 83 ? 1.098 -5.795 4.789 1.00 94.75 83 SER A O 1
ATOM 695 N N . ILE A 1 84 ? 3.051 -4.702 4.897 1.00 92.69 84 ILE A N 1
ATOM 696 C CA . ILE A 1 84 ? 2.657 -3.796 5.992 1.00 92.69 84 ILE A CA 1
ATOM 697 C C . ILE A 1 84 ? 1.487 -2.899 5.572 1.00 92.69 84 ILE A C 1
ATOM 699 O O . ILE A 1 84 ? 0.515 -2.742 6.315 1.00 92.69 84 ILE A O 1
ATOM 703 N N . TRP A 1 85 ? 1.565 -2.310 4.375 1.00 93.25 85 TRP A N 1
ATOM 704 C CA . TRP A 1 85 ? 0.487 -1.481 3.837 1.00 93.25 85 TRP A CA 1
ATOM 705 C C . TRP A 1 85 ? -0.811 -2.276 3.665 1.00 93.25 85 TRP A C 1
ATOM 707 O O . TRP A 1 85 ? -1.877 -1.813 4.071 1.00 93.25 85 TRP A O 1
ATOM 717 N N . PHE A 1 86 ? -0.712 -3.481 3.104 1.00 93.31 86 PHE A N 1
ATOM 718 C CA . PHE A 1 86 ? -1.837 -4.386 2.908 1.00 93.31 86 PHE A CA 1
ATOM 719 C C . PHE A 1 86 ? -2.459 -4.779 4.248 1.00 93.31 86 PHE A C 1
ATOM 721 O O . PHE A 1 86 ? -3.677 -4.696 4.399 1.00 93.31 86 PHE A O 1
ATOM 728 N N . ALA A 1 87 ? -1.631 -5.124 5.238 1.00 93.12 87 ALA A N 1
ATOM 729 C CA . ALA A 1 87 ? -2.081 -5.485 6.574 1.00 93.12 87 ALA A CA 1
ATOM 730 C C . ALA A 1 87 ? -2.909 -4.376 7.220 1.00 93.12 87 ALA A C 1
ATOM 732 O O . ALA A 1 87 ? -4.059 -4.575 7.617 1.00 93.12 87 ALA A O 1
ATOM 733 N N . ARG A 1 88 ? -2.351 -3.163 7.216 1.00 91.62 88 ARG A N 1
ATOM 734 C CA . ARG A 1 88 ? -3.027 -1.972 7.725 1.00 91.62 88 ARG A CA 1
ATOM 735 C C . ARG A 1 88 ? -4.355 -1.716 7.011 1.00 91.62 88 ARG A C 1
ATOM 737 O O . ARG A 1 88 ? -5.357 -1.440 7.663 1.00 91.62 88 ARG A O 1
ATOM 744 N N . ASN A 1 89 ? -4.372 -1.766 5.683 1.00 91.19 89 ASN A N 1
ATOM 745 C CA . ASN A 1 89 ? -5.582 -1.461 4.922 1.00 91.19 89 ASN A CA 1
ATOM 746 C C . ASN A 1 89 ? -6.672 -2.511 5.114 1.00 91.19 89 ASN A C 1
ATOM 748 O O . ASN A 1 89 ? -7.838 -2.145 5.231 1.00 91.19 89 ASN A O 1
ATOM 752 N N . LYS A 1 90 ? -6.303 -3.790 5.210 1.00 91.50 90 LYS A N 1
ATOM 753 C CA . LYS A 1 90 ? -7.261 -4.849 5.525 1.00 91.50 90 LYS A CA 1
ATOM 754 C C . LYS A 1 90 ? -7.899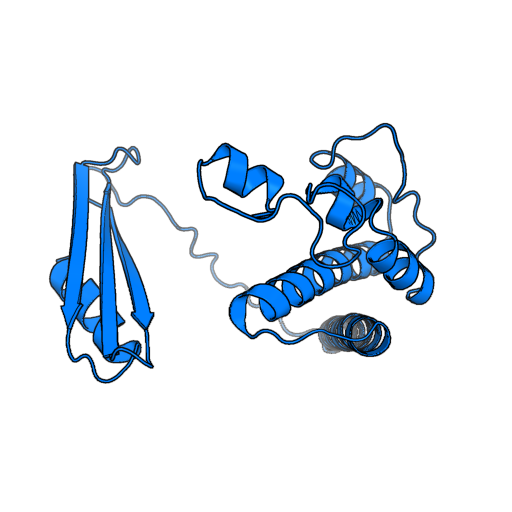 -4.630 6.894 1.00 91.50 90 LYS A C 1
ATOM 756 O O . LYS A 1 90 ? -9.108 -4.766 7.037 1.00 91.50 90 LYS A O 1
ATOM 761 N N . LEU A 1 91 ? -7.113 -4.205 7.882 1.00 90.69 91 LEU A N 1
ATOM 762 C CA . LEU A 1 91 ? -7.643 -3.874 9.201 1.00 90.69 91 LEU A CA 1
ATOM 763 C C . LEU A 1 91 ? -8.621 -2.689 9.147 1.00 90.69 91 LEU A C 1
ATOM 765 O O . LEU A 1 91 ? -9.668 -2.736 9.783 1.00 90.69 91 LEU A O 1
ATOM 769 N N . ILE A 1 92 ? -8.317 -1.650 8.364 1.00 87.25 92 ILE A N 1
ATOM 770 C CA . ILE A 1 92 ? -9.177 -0.461 8.233 1.00 87.25 92 ILE A CA 1
ATOM 771 C C . ILE A 1 92 ? -10.484 -0.769 7.502 1.00 87.25 92 ILE A C 1
ATOM 773 O O . ILE A 1 92 ? -11.541 -0.313 7.927 1.00 87.25 92 ILE A O 1
ATOM 777 N N . HIS A 1 93 ? -10.406 -1.480 6.379 1.00 85.81 93 HIS A N 1
ATOM 778 C CA . HIS A 1 93 ? -11.537 -1.630 5.461 1.00 85.81 93 HIS A CA 1
ATOM 779 C C . HIS A 1 93 ? -12.335 -2.914 5.694 1.00 85.81 93 HIS A C 1
ATOM 781 O O . HIS A 1 93 ? -13.532 -2.937 5.432 1.00 85.81 93 HIS A O 1
ATOM 787 N N . GLU A 1 94 ? -11.690 -3.965 6.199 1.00 90.56 94 GLU A N 1
ATOM 788 C CA . GLU A 1 94 ? -12.300 -5.283 6.411 1.00 90.56 94 GLU A CA 1
ATOM 789 C C . GLU A 1 94 ? -12.329 -5.684 7.896 1.00 90.56 94 GLU A C 1
ATOM 791 O O . GLU A 1 94 ? -12.769 -6.785 8.223 1.00 90.56 94 GLU A O 1
ATOM 796 N N . GLY A 1 95 ? -11.809 -4.852 8.809 1.00 89.25 95 GLY A N 1
ATOM 797 C CA . GLY A 1 95 ? -11.763 -5.155 10.247 1.00 89.25 95 GLY A CA 1
ATOM 798 C C . GLY A 1 95 ? -10.913 -6.379 10.606 1.00 89.25 95 GLY A C 1
ATOM 799 O O . GLY A 1 95 ? -11.001 -6.886 11.722 1.00 89.25 95 GLY A O 1
ATOM 800 N N . THR A 1 96 ? -10.110 -6.882 9.665 1.00 91.00 96 THR A N 1
ATOM 801 C CA . THR A 1 96 ? -9.396 -8.155 9.798 1.00 91.00 96 THR A CA 1
ATOM 802 C C . THR A 1 96 ? -7.912 -7.910 10.034 1.00 91.00 96 THR A C 1
ATOM 804 O O . THR A 1 96 ? -7.254 -7.264 9.218 1.00 91.00 96 THR A O 1
ATOM 807 N N . SER A 1 97 ? -7.375 -8.462 11.123 1.00 91.25 97 SER A N 1
ATOM 808 C CA . SER A 1 97 ? -5.946 -8.426 11.435 1.00 91.25 97 SER A CA 1
ATOM 809 C C . SER A 1 97 ? -5.206 -9.641 10.872 1.00 91.25 97 SER A C 1
ATOM 811 O O . SER A 1 97 ? -5.756 -10.735 10.742 1.00 91.25 97 SER A O 1
ATOM 813 N N . GLN A 1 98 ? -3.936 -9.444 10.531 1.00 93.50 98 GLN A N 1
ATOM 814 C CA . GLN A 1 98 ? -3.025 -10.493 10.086 1.00 93.50 98 GLN A CA 1
ATOM 815 C C . GLN A 1 98 ? -2.059 -10.847 11.204 1.00 93.50 98 GLN A C 1
ATOM 817 O O . GLN A 1 98 ? -1.549 -9.970 11.908 1.00 93.50 98 GLN A O 1
ATOM 822 N N . THR A 1 99 ? -1.757 -12.134 11.331 1.00 93.62 99 THR A N 1
ATOM 823 C CA . THR A 1 99 ? -0.704 -12.587 12.235 1.00 93.62 99 THR A CA 1
ATOM 824 C C . THR A 1 99 ? 0.673 -12.319 11.629 1.00 93.62 99 THR A C 1
ATOM 826 O O . THR A 1 99 ? 0.837 -12.199 10.415 1.00 93.62 99 THR A O 1
ATOM 829 N N . LEU A 1 100 ? 1.703 -12.297 12.476 1.00 92.00 100 LEU A N 1
ATOM 830 C CA . LEU A 1 100 ? 3.099 -12.216 12.040 1.00 92.00 100 LEU A CA 1
ATOM 831 C C . LEU A 1 100 ? 3.449 -13.303 11.008 1.00 92.00 100 LEU A C 1
ATOM 833 O O . LEU A 1 100 ? 4.148 -13.036 10.033 1.00 92.00 100 LEU A O 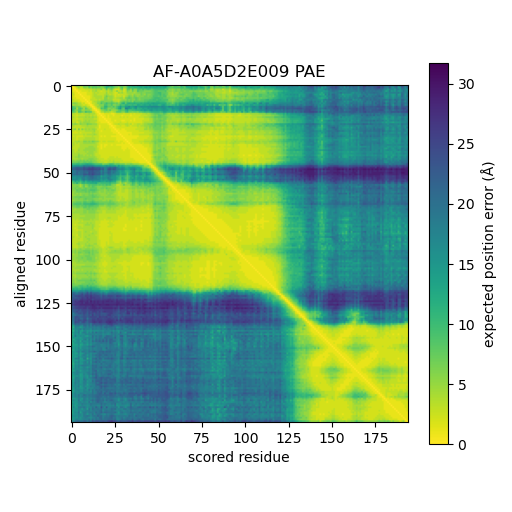1
ATOM 837 N N . SER A 1 101 ? 2.930 -14.517 11.220 1.00 94.69 101 SER A N 1
ATOM 838 C CA . SER A 1 101 ? 3.125 -15.656 10.323 1.00 94.69 101 SER A CA 1
ATOM 839 C C . SER A 1 101 ? 2.524 -15.391 8.944 1.00 94.69 101 SER A C 1
ATOM 841 O O . SER A 1 101 ? 3.198 -15.604 7.937 1.00 94.69 101 SER A O 1
ATOM 843 N N . ASP A 1 102 ? 1.305 -14.844 8.886 1.00 95.12 102 ASP A N 1
ATOM 844 C CA . ASP A 1 102 ? 0.638 -14.520 7.619 1.00 95.12 102 ASP A CA 1
ATOM 845 C C . ASP A 1 102 ? 1.462 -13.527 6.795 1.00 95.12 102 ASP A C 1
ATOM 847 O O . ASP A 1 102 ? 1.631 -13.706 5.588 1.00 95.12 102 ASP A O 1
ATOM 851 N N . LEU A 1 103 ? 2.032 -12.507 7.447 1.00 94.94 103 LEU A N 1
ATOM 852 C CA . LEU A 1 103 ? 2.873 -11.508 6.781 1.00 94.94 103 LEU A CA 1
ATOM 853 C C . LEU A 1 103 ? 4.174 -12.115 6.242 1.00 94.94 103 LEU A C 1
ATOM 855 O O . LEU A 1 103 ? 4.606 -11.772 5.138 1.00 94.94 103 LEU A O 1
ATOM 859 N N . VAL A 1 104 ? 4.802 -13.017 7.004 1.00 94.12 104 VAL A N 1
ATOM 860 C CA . VAL A 1 104 ? 6.029 -13.716 6.587 1.00 94.12 104 VAL A CA 1
ATOM 861 C C . VAL A 1 104 ? 5.744 -14.644 5.408 1.00 94.12 104 VAL A C 1
ATOM 863 O O . VAL A 1 104 ? 6.459 -14.594 4.405 1.00 94.12 104 VAL A O 1
ATOM 866 N N . VAL A 1 105 ? 4.678 -15.445 5.491 1.00 95.69 105 VAL A N 1
ATOM 867 C CA . VAL A 1 105 ? 4.239 -16.340 4.409 1.00 95.69 105 VAL A CA 1
ATOM 868 C C . VAL A 1 105 ? 3.896 -15.544 3.153 1.00 95.69 105 VAL A C 1
ATOM 870 O O . VAL A 1 105 ? 4.293 -15.941 2.058 1.00 95.69 105 VAL A O 1
ATOM 873 N N . PHE A 1 106 ? 3.227 -14.396 3.299 1.00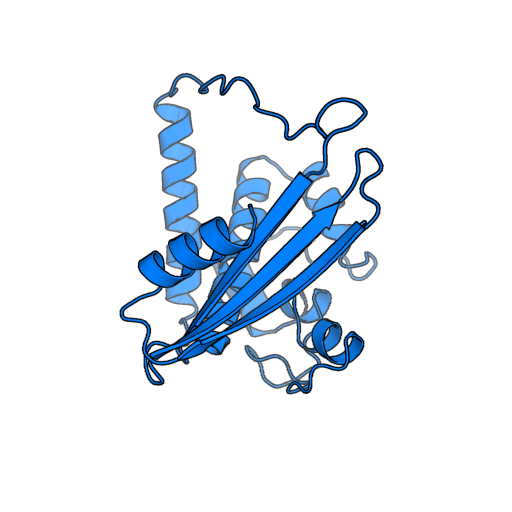 95.38 106 PHE A N 1
ATOM 874 C CA . PHE A 1 106 ? 2.931 -13.493 2.189 1.00 95.38 106 PHE A CA 1
ATOM 875 C C . PHE A 1 106 ? 4.212 -13.069 1.461 1.00 95.38 106 PHE A C 1
ATOM 877 O O . PHE A 1 106 ? 4.336 -13.277 0.253 1.00 95.38 106 PHE A O 1
ATOM 884 N N . VAL A 1 107 ? 5.196 -12.526 2.186 1.00 95.62 107 VAL A N 1
ATOM 885 C CA . VAL A 1 107 ? 6.440 -12.038 1.571 1.00 95.62 107 VAL A CA 1
ATOM 886 C C . VAL A 1 107 ? 7.247 -13.168 0.943 1.00 95.62 107 VAL A C 1
ATOM 888 O O . VAL A 1 107 ? 7.645 -13.055 -0.216 1.00 95.62 107 VAL A O 1
ATOM 891 N N . LEU A 1 108 ? 7.475 -14.264 1.670 1.00 94.50 108 LEU A N 1
ATOM 892 C CA . LEU A 1 108 ? 8.274 -15.382 1.161 1.00 94.50 108 LEU A CA 1
ATOM 893 C C . LEU A 1 108 ? 7.594 -16.074 -0.027 1.00 94.50 108 LEU A C 1
ATOM 895 O O . LEU A 1 108 ? 8.269 -16.440 -0.989 1.00 94.50 108 LEU A O 1
ATOM 899 N N . GLY A 1 109 ? 6.265 -16.195 -0.000 1.00 95.81 109 GLY A N 1
ATOM 900 C CA . GLY A 1 109 ? 5.487 -16.753 -1.102 1.00 95.81 109 GLY A CA 1
ATOM 901 C C . GLY A 1 109 ? 5.584 -15.913 -2.376 1.00 95.81 109 GLY A C 1
ATOM 902 O O . GLY A 1 109 ? 5.777 -16.462 -3.460 1.00 95.81 109 GLY A O 1
ATOM 903 N N . TYR A 1 110 ? 5.501 -14.582 -2.268 1.00 96.19 110 TYR A N 1
ATOM 904 C CA . TYR A 1 110 ? 5.690 -13.704 -3.427 1.00 96.19 110 TYR A CA 1
ATOM 905 C C . TYR A 1 110 ? 7.138 -13.657 -3.909 1.00 96.19 110 TYR A C 1
ATOM 907 O O . TYR A 1 110 ? 7.358 -13.641 -5.119 1.00 96.19 110 TYR A O 1
ATOM 915 N N . LEU A 1 111 ? 8.120 -13.691 -3.004 1.00 93.75 111 LEU A N 1
ATOM 916 C CA . LEU A 1 111 ? 9.525 -13.765 -3.397 1.00 93.75 111 LEU A CA 1
ATOM 917 C C . LEU A 1 111 ? 9.788 -15.028 -4.226 1.00 93.75 111 LEU A C 1
ATOM 919 O O . LEU A 1 111 ? 10.332 -14.926 -5.321 1.00 93.75 111 LEU A O 1
ATOM 923 N N . ALA A 1 112 ? 9.321 -16.188 -3.756 1.00 93.38 112 ALA A N 1
ATOM 924 C CA . ALA A 1 112 ? 9.459 -17.450 -4.480 1.00 93.38 112 ALA A CA 1
ATOM 925 C C . ALA A 1 112 ? 8.785 -17.406 -5.862 1.00 93.38 112 ALA A C 1
ATOM 927 O O . ALA A 1 112 ? 9.344 -17.902 -6.838 1.00 93.38 112 ALA A O 1
ATOM 928 N N . LYS A 1 113 ? 7.608 -16.770 -5.974 1.00 93.50 113 LYS A N 1
ATOM 929 C CA . LYS A 1 113 ? 6.936 -16.563 -7.270 1.00 93.50 113 LYS A CA 1
ATOM 930 C C . LYS A 1 113 ? 7.767 -15.701 -8.220 1.00 93.50 113 LYS A C 1
ATOM 932 O O . LYS A 1 113 ? 7.887 -16.051 -9.388 1.00 93.50 113 LYS A O 1
ATOM 937 N N . ILE A 1 114 ? 8.331 -14.593 -7.739 1.00 90.81 114 ILE A N 1
ATOM 938 C CA . ILE A 1 114 ? 9.173 -13.707 -8.557 1.00 90.81 114 ILE A CA 1
ATOM 939 C C . ILE A 1 114 ? 10.426 -14.452 -9.026 1.00 90.81 114 ILE A C 1
ATOM 941 O O . ILE A 1 114 ? 10.733 -14.433 -10.214 1.00 90.81 114 ILE A O 1
ATOM 945 N N . GLU A 1 115 ? 11.105 -15.158 -8.121 1.00 89.25 115 GLU A N 1
ATOM 946 C CA . GLU A 1 115 ? 12.304 -15.943 -8.445 1.00 89.25 115 GLU A CA 1
ATOM 947 C C . GLU A 1 115 ? 11.993 -17.053 -9.465 1.00 89.25 115 GLU A C 1
ATOM 949 O O . GLU A 1 115 ? 12.752 -17.259 -10.411 1.00 89.25 115 GLU A O 1
ATOM 954 N N . ALA A 1 116 ? 10.837 -17.715 -9.349 1.00 89.12 116 ALA A N 1
ATOM 955 C CA . ALA A 1 116 ? 10.394 -18.703 -10.330 1.00 89.12 116 ALA A CA 1
ATOM 956 C C . ALA A 1 116 ? 10.154 -18.090 -11.723 1.00 89.12 116 ALA A C 1
ATOM 958 O O . ALA A 1 116 ? 10.528 -18.691 -12.730 1.00 89.12 116 ALA A O 1
ATOM 959 N N . LEU A 1 117 ? 9.568 -16.890 -11.802 1.00 86.62 117 LEU A N 1
ATOM 960 C CA . LEU A 1 117 ? 9.332 -16.199 -13.077 1.00 86.62 117 LEU A CA 1
ATOM 961 C C . LEU A 1 117 ? 10.634 -15.796 -13.781 1.00 86.62 117 LEU A C 1
ATOM 963 O O . LEU A 1 117 ? 10.690 -15.799 -15.012 1.00 86.62 117 LEU A O 1
ATOM 967 N N . GLU A 1 118 ? 11.678 -15.479 -13.017 1.00 83.38 118 GLU A N 1
ATOM 968 C CA . GLU A 1 118 ? 13.002 -15.153 -13.557 1.00 83.38 118 GLU A CA 1
ATOM 969 C C . GLU A 1 118 ? 13.705 -16.380 -14.143 1.00 83.38 118 GLU A C 1
ATOM 971 O O . GLU A 1 118 ? 14.330 -16.273 -15.197 1.00 83.38 118 GLU A O 1
ATOM 976 N N . ILE A 1 119 ? 13.548 -17.550 -13.512 1.00 78.81 119 ILE A N 1
ATOM 977 C CA . ILE A 1 119 ? 14.102 -18.825 -14.001 1.00 78.81 119 ILE A CA 1
ATOM 978 C C . ILE A 1 119 ? 13.432 -19.256 -15.306 1.00 78.81 119 ILE A C 1
ATOM 980 O O . ILE A 1 119 ? 14.108 -19.704 -16.230 1.00 78.81 119 ILE A O 1
ATOM 984 N N . VAL A 1 120 ? 12.106 -19.118 -15.394 1.00 76.38 120 VAL A N 1
ATOM 985 C CA . VAL A 1 120 ? 11.335 -19.523 -16.583 1.00 76.38 120 VAL A CA 1
ATOM 986 C C . VAL A 1 120 ? 11.650 -18.630 -17.791 1.00 76.38 120 VAL A C 1
ATOM 988 O O . VAL A 1 120 ? 11.320 -18.989 -18.919 1.00 76.38 120 VAL A O 1
ATOM 991 N N . GLY A 1 121 ? 12.333 -17.494 -17.588 1.00 62.56 121 GLY A N 1
ATOM 992 C CA . GLY A 1 121 ? 12.782 -16.637 -18.680 1.00 62.56 121 GLY A CA 1
ATOM 993 C C . GLY A 1 121 ? 11.614 -16.161 -19.536 1.00 62.56 121 GLY A C 1
ATOM 994 O O . GLY A 1 121 ? 11.756 -16.080 -20.757 1.00 62.56 121 GLY A O 1
ATOM 995 N N . TYR A 1 122 ? 10.456 -15.893 -18.908 1.00 58.84 122 TYR A N 1
ATOM 996 C CA . TYR A 1 122 ? 9.295 -15.355 -19.611 1.00 58.84 122 TYR A CA 1
ATOM 997 C C . TYR A 1 122 ? 9.776 -14.211 -20.500 1.00 58.84 122 TYR A C 1
ATOM 999 O O . TYR A 1 122 ? 10.494 -13.337 -19.993 1.00 58.84 122 TYR A O 1
ATOM 1007 N N . PRO A 1 123 ? 9.428 -14.206 -21.804 1.00 58.09 123 PRO A N 1
ATOM 1008 C CA . PRO A 1 123 ? 9.786 -13.095 -22.661 1.00 58.09 123 PRO A CA 1
ATOM 1009 C C . PRO A 1 123 ? 9.281 -11.861 -21.940 1.00 58.09 123 PRO A C 1
ATOM 1011 O O . PRO A 1 123 ? 8.084 -11.771 -21.651 1.00 58.09 123 PRO A O 1
ATOM 1014 N N . ARG A 1 124 ? 10.205 -10.968 -21.549 1.00 56.38 124 ARG A N 1
ATOM 1015 C CA . ARG A 1 124 ? 9.837 -9.668 -20.998 1.00 56.38 124 ARG A CA 1
ATOM 1016 C C . ARG A 1 124 ? 8.842 -9.140 -21.998 1.00 56.38 124 ARG A C 1
ATOM 1018 O O . ARG A 1 124 ? 9.214 -8.912 -23.148 1.00 56.38 124 ARG A O 1
ATOM 1025 N N . CYS A 1 125 ? 7.575 -9.084 -21.602 1.00 51.47 125 CYS A N 1
ATOM 1026 C CA . CYS A 1 125 ? 6.564 -8.547 -22.471 1.00 51.47 125 CYS A CA 1
ATOM 1027 C C . CYS A 1 125 ? 7.046 -7.120 -22.675 1.00 51.47 125 CYS A C 1
ATOM 1029 O O . CYS A 1 125 ? 7.016 -6.314 -21.740 1.00 51.47 125 CYS A O 1
ATOM 1031 N N . PHE A 1 126 ? 7.593 -6.835 -23.855 1.00 48.69 126 PHE A N 1
ATOM 1032 C CA . PHE A 1 126 ? 7.691 -5.484 -24.353 1.00 48.69 126 PHE A CA 1
ATOM 1033 C C . PHE A 1 126 ? 6.238 -5.083 -24.567 1.00 48.69 126 PHE A C 1
ATOM 1035 O O . PHE A 1 126 ? 5.731 -5.052 -25.681 1.00 48.69 126 PHE A O 1
ATOM 1042 N N . SER A 1 127 ? 5.541 -4.848 -23.452 1.00 57.66 127 SER A N 1
ATOM 1043 C CA . SER A 1 127 ? 4.466 -3.896 -23.393 1.00 57.66 127 SER A CA 1
ATOM 1044 C C . SER A 1 127 ? 5.087 -2.691 -24.063 1.00 57.66 127 SER A C 1
ATOM 1046 O O . SER A 1 127 ? 6.039 -2.105 -23.539 1.00 57.66 127 SER A O 1
ATOM 1048 N N . THR A 1 128 ? 4.655 -2.417 -25.294 1.00 57.16 128 THR A N 1
ATOM 1049 C CA . THR A 1 128 ? 4.698 -1.066 -25.825 1.00 57.16 128 THR A CA 1
ATOM 1050 C C . THR A 1 128 ? 4.218 -0.228 -24.665 1.00 57.16 128 THR A C 1
ATOM 1052 O O . THR A 1 128 ? 3.047 -0.345 -24.310 1.00 57.16 128 THR A O 1
ATOM 1055 N N . GLN A 1 129 ? 5.137 0.445 -23.965 1.00 52.97 129 GLN A N 1
ATOM 1056 C CA . GLN A 1 129 ? 4.775 1.226 -22.800 1.00 52.97 129 GLN A CA 1
ATOM 1057 C C . GLN A 1 129 ? 3.780 2.236 -23.338 1.00 52.97 129 GLN A C 1
ATOM 1059 O O . GLN A 1 129 ? 4.166 3.185 -24.021 1.00 52.97 129 GLN A O 1
ATOM 1064 N N . ILE A 1 130 ? 2.492 1.979 -23.110 1.00 61.41 130 ILE A N 1
ATOM 1065 C CA . ILE A 1 130 ? 1.439 2.943 -23.352 1.00 61.41 130 ILE A CA 1
ATOM 1066 C C . ILE A 1 130 ? 1.656 3.939 -22.227 1.00 61.41 130 ILE A C 1
ATOM 1068 O O . ILE A 1 130 ? 1.071 3.848 -21.151 1.00 61.41 130 ILE A O 1
ATOM 1072 N N . HIS A 1 131 ? 2.637 4.814 -22.433 1.00 54.91 131 HIS A N 1
ATOM 1073 C CA . HIS A 1 131 ? 2.834 5.956 -21.577 1.00 54.91 131 HIS A CA 1
ATOM 1074 C C . HIS A 1 131 ? 1.581 6.783 -21.731 1.00 54.91 131 HIS A C 1
ATOM 1076 O O . HIS A 1 131 ? 1.217 7.186 -22.839 1.00 54.91 131 HIS A O 1
ATOM 1082 N N . TRP A 1 132 ? 0.904 6.991 -20.610 1.00 64.69 132 TRP A N 1
ATOM 1083 C CA . TRP A 1 132 ? -0.138 7.987 -20.546 1.00 64.69 132 TRP A CA 1
ATOM 1084 C C . TRP A 1 132 ? 0.492 9.311 -20.980 1.00 64.69 132 TRP A C 1
ATOM 1086 O O . TRP A 1 132 ? 1.426 9.805 -20.345 1.00 64.69 132 TRP A O 1
ATOM 1096 N N . ARG A 1 133 ? 0.033 9.835 -22.113 1.00 63.19 133 ARG A N 1
ATOM 1097 C CA . ARG A 1 133 ? 0.408 11.150 -22.618 1.00 63.19 133 ARG A CA 1
ATOM 1098 C C . ARG A 1 133 ? -0.837 12.026 -22.564 1.00 63.19 133 ARG A C 1
ATOM 1100 O O . ARG A 1 133 ? -1.908 11.527 -22.920 1.00 63.19 133 ARG A O 1
ATOM 1107 N N . PRO A 1 134 ? -0.721 13.293 -22.136 1.00 62.38 134 PRO A N 1
ATOM 1108 C CA . PRO A 1 134 ? -1.776 14.264 -22.380 1.00 62.38 134 PRO A CA 1
ATOM 1109 C C . PRO A 1 134 ? -2.136 14.214 -23.869 1.00 62.38 134 PRO A C 1
ATOM 1111 O O . PRO A 1 134 ? -1.238 14.090 -24.708 1.00 62.38 134 PRO A O 1
ATOM 1114 N N . LEU A 1 135 ? -3.432 14.225 -24.182 1.00 65.31 135 LEU A N 1
ATOM 1115 C CA . LEU A 1 135 ? -3.891 14.324 -25.566 1.00 65.31 135 LEU A CA 1
ATOM 1116 C C . LEU A 1 135 ? -3.368 15.626 -26.198 1.00 65.31 135 LEU A C 1
ATOM 1118 O O . LEU A 1 135 ? -2.942 16.539 -25.487 1.00 65.31 135 LEU A O 1
ATOM 1122 N N . ASP A 1 136 ? -3.368 15.675 -27.531 1.00 73.88 136 ASP A N 1
ATOM 1123 C CA . ASP A 1 136 ? -2.907 16.833 -28.300 1.00 73.88 136 ASP A CA 1
ATOM 1124 C C . ASP A 1 136 ? -3.656 18.126 -27.899 1.00 73.88 136 ASP A C 1
ATOM 1126 O O . ASP A 1 136 ? -4.675 18.094 -27.202 1.00 73.88 136 ASP A O 1
ATOM 1130 N N . LEU A 1 137 ? -3.137 19.280 -28.338 1.00 72.38 137 LEU A N 1
ATOM 1131 C CA . LEU A 1 137 ? -3.793 20.583 -28.158 1.00 72.38 137 LEU A CA 1
ATOM 1132 C C . LEU A 1 137 ? -5.287 20.502 -28.540 1.00 72.38 137 LEU A C 1
ATOM 1134 O O . LEU A 1 137 ? -5.646 19.825 -29.500 1.00 72.38 137 LEU A O 1
ATOM 1138 N N . ASP A 1 138 ? -6.129 21.196 -27.772 1.00 79.00 138 ASP A N 1
ATOM 1139 C CA . ASP A 1 138 ? -7.595 21.290 -27.913 1.00 79.00 138 ASP A CA 1
ATOM 1140 C C . ASP A 1 138 ? -8.435 20.098 -27.406 1.00 79.00 138 ASP A C 1
ATOM 1142 O O . ASP A 1 138 ? -9.663 20.126 -27.513 1.00 79.00 138 ASP A 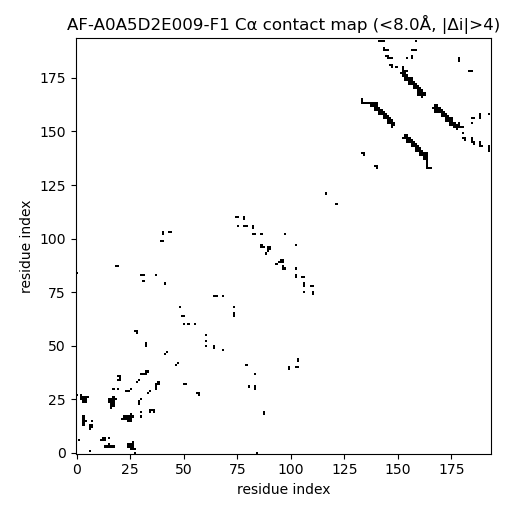O 1
ATOM 1146 N N . PHE A 1 139 ? -7.830 19.091 -26.766 1.00 84.12 139 PHE A N 1
ATOM 1147 C CA . PHE A 1 139 ? -8.579 18.023 -26.089 1.00 84.12 139 PHE A CA 1
ATOM 1148 C C . PHE A 1 139 ? -8.737 18.256 -24.581 1.00 84.12 139 PHE A C 1
ATOM 1150 O O . PHE A 1 139 ? -7.808 18.645 -23.873 1.00 84.12 139 PHE A O 1
ATOM 1157 N N . ILE A 1 140 ? -9.921 17.919 -24.062 1.00 87.75 140 ILE A N 1
ATOM 1158 C CA . ILE A 1 140 ? -10.183 17.821 -22.624 1.00 87.75 140 ILE A CA 1
ATOM 1159 C C . ILE A 1 140 ? -10.037 16.359 -22.207 1.00 87.75 140 ILE A C 1
ATOM 1161 O O . ILE A 1 140 ? -10.693 15.473 -22.751 1.00 87.75 140 ILE A O 1
ATOM 1165 N N . THR A 1 141 ? -9.191 16.103 -21.213 1.00 89.31 141 THR A N 1
ATOM 1166 C CA . THR A 1 141 ? -9.100 14.792 -20.569 1.00 89.31 141 THR A CA 1
ATOM 1167 C C . THR A 1 141 ? -10.093 14.721 -19.423 1.00 89.31 141 THR A C 1
ATOM 1169 O O . THR A 1 141 ? -10.011 15.519 -18.489 1.00 89.31 141 THR A O 1
ATOM 1172 N N . VAL A 1 142 ? -10.991 13.739 -19.458 1.00 92.25 142 VAL A N 1
ATOM 1173 C CA . VAL A 1 142 ? -11.936 13.482 -18.370 1.00 92.25 142 VAL A CA 1
ATOM 1174 C C . VAL A 1 142 ? -11.510 12.228 -17.615 1.00 92.25 142 VAL A C 1
ATOM 1176 O O . VAL A 1 142 ? -11.433 11.140 -18.180 1.00 92.25 142 VAL A O 1
ATOM 1179 N N . ASN A 1 143 ? -11.203 12.385 -16.330 1.00 93.12 143 ASN A N 1
ATOM 1180 C CA . ASN A 1 143 ? -11.014 11.271 -15.411 1.00 93.12 143 ASN A CA 1
ATOM 1181 C C . ASN A 1 143 ? -12.276 11.126 -14.571 1.00 93.12 143 ASN A C 1
ATOM 1183 O O . ASN A 1 143 ? -12.766 12.113 -14.025 1.00 93.12 143 ASN A O 1
ATOM 1187 N N . PHE A 1 144 ? -12.761 9.905 -14.431 1.00 94.06 144 PHE A N 1
ATOM 1188 C CA . PHE A 1 144 ? -13.919 9.589 -13.617 1.00 94.06 144 PHE A CA 1
ATOM 1189 C C . PHE A 1 144 ? -13.612 8.362 -12.762 1.00 94.06 144 PHE A C 1
ATOM 1191 O O . PHE A 1 144 ? -12.801 7.522 -13.149 1.00 94.06 144 PHE A O 1
ATOM 1198 N N . ASP A 1 145 ? -14.219 8.309 -11.588 1.00 94.94 145 ASP A N 1
ATOM 1199 C CA . ASP A 1 145 ? -14.151 7.182 -10.664 1.00 94.94 145 ASP A CA 1
ATOM 1200 C C . ASP A 1 145 ? -15.421 7.181 -9.815 1.00 94.94 145 ASP A C 1
ATOM 1202 O O . ASP A 1 145 ? -16.141 8.187 -9.740 1.00 94.94 145 ASP A O 1
ATOM 1206 N N . SER A 1 146 ? -15.712 6.061 -9.171 1.00 94.31 146 SER A N 1
ATOM 1207 C CA . SER A 1 146 ? -16.927 5.913 -8.398 1.00 94.31 146 SER A CA 1
ATOM 1208 C C . SER A 1 146 ? -16.717 5.151 -7.099 1.00 94.31 146 SER A C 1
ATOM 1210 O O . SER A 1 146 ? -15.933 4.214 -6.993 1.00 94.31 146 SER A O 1
ATOM 1212 N N . SER A 1 147 ? -17.439 5.575 -6.065 1.00 93.88 147 SER A N 1
ATOM 1213 C CA . SER A 1 147 ? -17.506 4.856 -4.793 1.00 93.88 147 SER A CA 1
ATOM 1214 C C . SER A 1 147 ? -18.861 4.182 -4.661 1.00 93.88 147 SER A C 1
ATOM 1216 O O . SER A 1 147 ? -19.880 4.792 -4.974 1.00 93.88 147 SER A O 1
ATOM 1218 N N . PHE A 1 148 ? -18.887 2.942 -4.178 1.00 94.56 148 PHE A N 1
ATOM 1219 C CA . PHE A 1 148 ? -20.110 2.162 -4.002 1.00 94.56 148 PHE A CA 1
ATOM 1220 C C . PHE A 1 148 ? -20.202 1.595 -2.586 1.00 94.56 148 PHE A C 1
ATOM 1222 O O . PHE A 1 148 ? -19.236 1.035 -2.065 1.00 94.56 148 PHE A O 1
ATOM 1229 N N . ASN A 1 149 ? -21.382 1.705 -1.981 1.00 93.19 149 ASN A N 1
ATOM 1230 C CA . ASN A 1 149 ? -21.722 1.080 -0.713 1.00 93.19 149 ASN A CA 1
ATOM 1231 C C . ASN A 1 149 ? -22.784 -0.002 -0.945 1.00 93.19 149 ASN A C 1
ATOM 1233 O O . ASN A 1 149 ? -23.942 0.298 -1.230 1.00 93.19 149 ASN A O 1
ATOM 1237 N N . LEU A 1 150 ? -22.389 -1.267 -0.776 1.00 89.88 150 LEU A N 1
ATOM 1238 C CA . LEU A 1 150 ? -23.267 -2.419 -0.982 1.00 89.88 150 LEU A CA 1
ATOM 1239 C C . LEU A 1 150 ? -24.404 -2.512 0.048 1.00 89.88 150 LEU A C 1
ATOM 1241 O O . LEU A 1 150 ? -25.497 -2.949 -0.305 1.00 89.88 150 LEU A O 1
ATOM 1245 N N . GLN A 1 151 ? -24.161 -2.119 1.304 1.00 92.19 151 GLN A N 1
ATOM 1246 C CA . GLN A 1 151 ? -25.162 -2.215 2.375 1.00 92.19 151 GLN A CA 1
ATOM 1247 C C . GLN A 1 151 ? -26.312 -1.236 2.132 1.00 92.19 151 GLN A C 1
ATOM 1249 O O . GLN A 1 151 ? -27.476 -1.621 2.185 1.00 92.19 151 GLN A O 1
ATOM 1254 N N . GLU A 1 152 ? -25.968 0.002 1.782 1.00 92.75 152 GLU A N 1
ATOM 1255 C CA . GLU A 1 152 ? -26.938 1.074 1.532 1.00 92.75 152 GLU A CA 1
ATOM 1256 C C . GLU A 1 152 ? -27.427 1.113 0.075 1.00 92.75 152 GLU A C 1
ATOM 1258 O O . GLU A 1 152 ? -28.352 1.853 -0.254 1.00 92.75 152 GLU A O 1
ATOM 1263 N N . LYS A 1 153 ? -26.801 0.339 -0.825 1.00 93.00 153 LYS A N 1
ATOM 1264 C CA . LYS A 1 153 ? -27.016 0.395 -2.284 1.00 93.00 153 LYS A CA 1
ATOM 1265 C C . LYS A 1 153 ? -26.910 1.818 -2.846 1.00 93.00 153 LYS A C 1
ATOM 1267 O O . LYS A 1 153 ? -27.646 2.205 -3.759 1.00 93.00 153 LYS A O 1
ATOM 1272 N N . THR A 1 154 ? -25.994 2.602 -2.288 1.00 95.44 154 THR A N 1
ATOM 1273 C CA . THR A 1 154 ? -25.715 3.982 -2.694 1.00 95.44 154 THR A CA 1
ATOM 1274 C C . THR A 1 154 ? -24.349 4.082 -3.348 1.00 95.44 154 THR A C 1
ATOM 1276 O O . THR A 1 154 ? -23.460 3.259 -3.117 1.00 95.44 154 THR A O 1
ATOM 1279 N N . SER A 1 155 ? -24.172 5.101 -4.179 1.00 95.50 155 SER A N 1
ATOM 1280 C CA . SER A 1 155 ? -22.877 5.409 -4.766 1.00 95.50 155 SER A CA 1
ATOM 1281 C C . SER A 1 155 ? -22.685 6.898 -4.977 1.00 95.50 155 SER A C 1
ATOM 1283 O O . SER A 1 155 ? -23.641 7.673 -4.957 1.00 95.50 155 SER A O 1
ATOM 1285 N N . ILE A 1 156 ? -21.435 7.300 -5.174 1.00 96.12 156 ILE A N 1
ATOM 1286 C CA . ILE A 1 156 ? -21.080 8.657 -5.579 1.00 96.12 156 ILE A CA 1
ATOM 1287 C C . ILE A 1 156 ? -20.073 8.556 -6.714 1.00 96.12 156 ILE A C 1
ATOM 1289 O O . ILE A 1 156 ? -19.000 7.973 -6.539 1.00 96.12 156 ILE A O 1
ATOM 1293 N N . SER A 1 157 ? -20.427 9.151 -7.844 1.00 96.25 157 SER A N 1
ATOM 1294 C CA . SER A 1 157 ? -19.556 9.377 -8.991 1.00 96.25 157 SER A CA 1
ATOM 1295 C C . SER A 1 157 ? -18.727 10.635 -8.763 1.00 96.25 157 SER A C 1
ATOM 1297 O O . SER A 1 157 ? -19.237 11.629 -8.241 1.00 96.25 157 SER A O 1
ATOM 1299 N N . GLY A 1 158 ? -17.456 10.602 -9.144 1.00 96.31 158 GLY A N 1
ATOM 1300 C CA . GLY A 1 158 ? -16.553 11.745 -9.128 1.00 96.31 158 GLY A CA 1
ATOM 1301 C C . GLY A 1 158 ? -15.884 11.896 -10.485 1.00 96.31 158 GLY A C 1
ATOM 1302 O O . GLY A 1 158 ? -15.256 10.962 -10.971 1.00 96.31 158 GLY A O 1
ATOM 1303 N N . ILE A 1 159 ? -16.017 13.071 -11.095 1.00 96.38 159 ILE A N 1
ATOM 1304 C CA . ILE A 1 159 ? -15.525 13.357 -12.444 1.00 96.38 159 ILE A CA 1
ATOM 1305 C C . ILE A 1 159 ? -14.691 14.635 -12.404 1.00 96.38 159 ILE A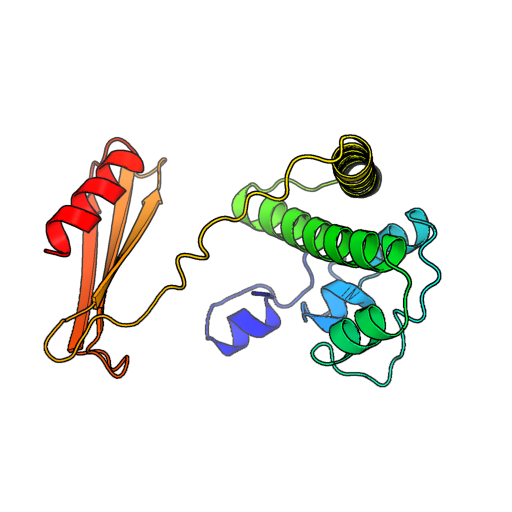 C 1
ATOM 1307 O O . ILE A 1 159 ? -15.054 15.615 -11.749 1.00 96.38 159 ILE A O 1
ATOM 1311 N N . ILE A 1 160 ? -13.566 14.639 -13.116 1.00 95.44 160 ILE A N 1
ATOM 1312 C CA . ILE A 1 160 ? -12.696 15.800 -13.273 1.00 95.44 160 ILE A CA 1
ATOM 1313 C C . ILE A 1 160 ? -12.218 15.928 -14.718 1.00 95.44 160 ILE A C 1
ATOM 1315 O O . ILE A 1 160 ? -11.603 15.022 -15.278 1.00 95.44 160 ILE A O 1
ATOM 1319 N N . ALA A 1 161 ? -12.484 17.088 -15.304 1.00 94.00 161 ALA A N 1
ATOM 1320 C CA . ALA A 1 161 ? -12.072 17.471 -16.641 1.00 94.00 161 ALA A CA 1
ATOM 1321 C C . ALA A 1 161 ? -10.832 18.370 -16.561 1.00 94.00 161 ALA A C 1
ATOM 1323 O O . ALA A 1 161 ? -10.809 19.347 -15.804 1.00 94.00 161 ALA A O 1
ATOM 1324 N N . ARG A 1 162 ? -9.796 18.057 -17.341 1.00 91.88 162 ARG A N 1
ATOM 1325 C CA . ARG A 1 162 ? -8.540 18.813 -17.404 1.00 91.88 162 ARG A CA 1
ATOM 1326 C C . ARG A 1 162 ? -8.161 19.146 -18.840 1.00 91.88 162 ARG A C 1
ATOM 1328 O O . ARG A 1 162 ? -8.399 18.341 -19.733 1.00 91.88 162 ARG A O 1
ATOM 1335 N N . ASN A 1 163 ? -7.549 20.305 -19.048 1.00 89.00 163 ASN A N 1
ATOM 1336 C CA . ASN A 1 163 ? -6.967 20.662 -20.340 1.00 89.00 163 ASN A CA 1
ATOM 1337 C C . ASN A 1 163 ? -5.596 19.992 -20.558 1.00 89.00 163 ASN A C 1
ATOM 1339 O O . ASN A 1 163 ? -5.096 19.262 -19.696 1.00 89.00 163 ASN A O 1
ATOM 1343 N N . GLU A 1 164 ? -4.960 20.286 -21.689 1.00 85.06 164 GLU A N 1
ATOM 1344 C CA . GLU A 1 164 ? -3.656 19.757 -22.103 1.00 85.06 164 GLU A CA 1
ATOM 1345 C C . GLU A 1 164 ? -2.512 20.115 -21.136 1.00 85.06 164 GLU A C 1
ATOM 1347 O O . GLU A 1 164 ? -1.512 19.403 -21.042 1.00 85.06 164 GLU A O 1
ATOM 1352 N N . ARG A 1 165 ? -2.672 21.192 -20.355 1.00 84.94 165 ARG A N 1
ATOM 1353 C CA . ARG A 1 165 ? -1.721 21.621 -19.312 1.00 84.94 165 ARG A CA 1
ATOM 1354 C C . ARG A 1 165 ? -1.993 20.974 -17.953 1.00 84.94 165 ARG A C 1
ATOM 1356 O O . ARG A 1 165 ? -1.322 21.302 -16.975 1.00 84.94 165 ARG A O 1
ATOM 1363 N N . GLY A 1 166 ? -2.994 20.098 -17.864 1.00 85.12 166 GLY A N 1
ATOM 1364 C CA . GLY A 1 166 ? -3.441 19.489 -16.613 1.00 85.12 166 GLY A CA 1
ATOM 1365 C C . GLY A 1 166 ? -4.222 20.438 -15.697 1.00 85.12 166 GLY A C 1
ATOM 1366 O O . GLY A 1 166 ? -4.466 20.089 -14.539 1.00 85.12 166 GLY A O 1
ATOM 1367 N N . LEU A 1 167 ? -4.623 21.620 -16.181 1.00 88.81 167 LEU A N 1
ATOM 1368 C CA . LEU A 1 167 ? -5.461 22.550 -15.422 1.00 88.81 167 LEU A CA 1
ATOM 1369 C C . LEU A 1 167 ? -6.900 22.045 -15.397 1.00 88.81 167 LEU A C 1
ATOM 1371 O O . LEU A 1 167 ? -7.426 21.599 -16.414 1.00 88.81 167 LEU A O 1
ATOM 1375 N N . VAL A 1 168 ? -7.535 22.126 -14.230 1.00 92.94 168 VAL A N 1
ATOM 1376 C CA . VAL A 1 168 ? -8.921 21.694 -14.036 1.00 92.94 168 VAL A CA 1
ATOM 1377 C C . VAL A 1 168 ? -9.861 22.671 -14.737 1.00 92.94 168 VAL A C 1
ATOM 1379 O O . VAL A 1 168 ? -9.895 23.849 -14.392 1.00 92.94 168 VAL A O 1
ATOM 1382 N N . MET A 1 169 ? -10.626 22.161 -15.700 1.00 93.19 169 MET A N 1
ATOM 1383 C CA . MET A 1 169 ? -11.628 22.910 -16.468 1.00 93.19 169 MET A CA 1
ATOM 1384 C C . MET A 1 169 ? -13.033 22.741 -15.884 1.00 93.19 169 MET A C 1
ATOM 1386 O O . MET A 1 169 ? -13.888 23.604 -16.048 1.00 93.19 169 MET A O 1
ATOM 1390 N N . GLY A 1 170 ? -13.261 21.633 -15.179 1.00 94.12 170 GLY A N 1
ATOM 1391 C CA . GLY A 1 170 ? -14.512 21.330 -14.504 1.00 94.12 170 GLY A CA 1
ATOM 1392 C C . GLY A 1 170 ? -14.364 20.105 -13.611 1.00 94.12 170 GLY A C 1
ATOM 1393 O O . GLY A 1 170 ? -13.485 19.269 -13.818 1.00 94.12 170 GLY A O 1
ATOM 1394 N N . ALA A 1 171 ? -15.217 20.008 -12.603 1.00 95.50 171 ALA A N 1
ATOM 1395 C CA . ALA A 1 171 ? -15.346 18.825 -11.772 1.00 95.50 171 ALA A CA 1
ATOM 1396 C C . ALA A 1 171 ? -16.803 18.690 -11.340 1.00 95.50 171 ALA A C 1
ATOM 1398 O O . ALA A 1 171 ? -17.473 19.699 -11.106 1.00 95.50 171 ALA A O 1
ATOM 1399 N N . CYS A 1 172 ? -17.286 17.461 -11.217 1.00 94.56 172 CYS A N 1
ATOM 1400 C CA . CYS A 1 172 ? -18.604 17.204 -10.661 1.00 94.56 172 CYS A CA 1
ATOM 1401 C C . CYS A 1 172 ? -18.594 15.950 -9.793 1.00 94.56 172 CYS A C 1
ATOM 1403 O O . CYS A 1 172 ? -17.750 15.061 -9.930 1.00 94.56 172 CYS A O 1
ATOM 1405 N N . THR A 1 173 ? -19.545 15.911 -8.870 1.00 95.81 173 THR A N 1
ATOM 1406 C CA . THR A 1 173 ? -19.886 14.716 -8.115 1.00 95.81 173 THR A CA 1
ATOM 1407 C C . THR A 1 173 ? -21.373 14.460 -8.262 1.00 95.81 173 THR A C 1
ATOM 1409 O O . THR A 1 173 ? -22.170 15.401 -8.273 1.00 95.81 173 THR A O 1
ATOM 1412 N N . TYR A 1 174 ? -21.753 13.192 -8.388 1.00 93.44 174 TYR A N 1
ATOM 1413 C CA . TYR A 1 174 ? -23.150 12.816 -8.556 1.00 93.44 174 TYR A CA 1
ATOM 1414 C C . TYR A 1 174 ? -23.502 11.640 -7.641 1.00 93.44 174 TYR A C 1
ATOM 1416 O O . TYR A 1 174 ? -22.947 10.552 -7.802 1.00 93.44 174 TYR A O 1
ATOM 1424 N N . PRO A 1 175 ? -24.392 11.830 -6.652 1.00 94.94 175 PRO A N 1
ATOM 1425 C CA . PRO A 1 175 ? -24.851 10.738 -5.813 1.00 94.94 175 PRO A CA 1
ATOM 1426 C C . PRO A 1 175 ? -25.915 9.908 -6.539 1.00 94.94 175 PRO A C 1
ATOM 1428 O O . PRO A 1 175 ? -26.831 10.447 -7.159 1.00 94.94 175 PRO A O 1
ATOM 1431 N N . HIS A 1 176 ? -25.850 8.591 -6.390 1.00 90.94 176 HIS A N 1
ATOM 1432 C CA . HIS A 1 176 ? -26.904 7.682 -6.810 1.00 90.94 176 HIS A CA 1
ATOM 1433 C C . HIS A 1 176 ? -27.449 6.884 -5.629 1.00 90.94 176 HIS A C 1
ATOM 1435 O O . HIS A 1 176 ? -26.732 6.510 -4.699 1.00 90.94 176 HIS A O 1
ATOM 1441 N N . ILE A 1 177 ? -28.738 6.574 -5.720 1.00 93.44 177 ILE A N 1
ATOM 1442 C CA . ILE A 1 177 ? -29.454 5.699 -4.796 1.00 93.44 177 ILE A CA 1
ATOM 1443 C C . ILE A 1 177 ? -29.978 4.478 -5.554 1.00 93.44 177 ILE A C 1
ATOM 1445 O O . ILE A 1 177 ? -30.231 4.555 -6.760 1.00 93.44 177 ILE A O 1
ATOM 1449 N N . ASN A 1 178 ? -30.170 3.368 -4.842 1.00 91.06 178 ASN A N 1
ATOM 1450 C CA . ASN A 1 178 ? -30.709 2.118 -5.382 1.00 91.06 178 ASN A CA 1
ATOM 1451 C C . ASN A 1 178 ? -29.919 1.561 -6.586 1.00 91.06 178 ASN A C 1
ATOM 1453 O O . ASN A 1 178 ? -30.517 1.134 -7.576 1.00 91.06 178 ASN A O 1
ATOM 1457 N N . ILE A 1 179 ? -28.583 1.551 -6.515 1.00 89.12 179 ILE A N 1
ATOM 1458 C CA . ILE A 1 179 ? -27.744 0.881 -7.523 1.00 89.12 179 ILE A CA 1
ATOM 1459 C C . ILE A 1 179 ? -27.485 -0.577 -7.131 1.00 89.12 179 ILE A C 1
ATOM 1461 O O . ILE A 1 179 ? -27.245 -0.889 -5.968 1.00 89.12 179 ILE A O 1
ATOM 1465 N N . ALA A 1 180 ? -27.564 -1.470 -8.120 1.00 87.44 180 ALA A N 1
ATOM 1466 C CA . ALA A 1 180 ? -27.443 -2.910 -7.929 1.00 87.44 180 ALA A CA 1
ATOM 1467 C C . ALA A 1 180 ? -26.043 -3.339 -7.463 1.00 87.44 180 ALA A C 1
ATOM 1469 O O . ALA A 1 180 ? -25.930 -4.122 -6.522 1.00 87.44 180 ALA A O 1
ATOM 1470 N N . ASP A 1 181 ? -24.996 -2.819 -8.103 1.00 91.38 181 ASP A N 1
ATOM 1471 C CA . ASP A 1 181 ? -23.611 -3.214 -7.864 1.00 91.38 181 ASP A CA 1
ATOM 1472 C C . ASP A 1 181 ? -22.618 -2.155 -8.372 1.00 91.38 181 ASP A C 1
ATOM 1474 O O . ASP A 1 181 ? -22.983 -1.231 -9.102 1.00 91.38 181 ASP A O 1
ATOM 1478 N N . ALA A 1 182 ? -21.348 -2.317 -7.995 1.00 89.56 182 ALA A N 1
ATOM 1479 C CA . ALA A 1 182 ? -20.263 -1.409 -8.356 1.00 89.56 182 ALA A CA 1
ATOM 1480 C C . ALA A 1 182 ? -20.017 -1.312 -9.871 1.00 89.56 182 ALA A C 1
ATOM 1482 O O . ALA A 1 182 ? -19.634 -0.251 -10.353 1.00 89.56 182 ALA A O 1
ATOM 1483 N N . PHE A 1 183 ? -20.269 -2.378 -10.634 1.00 92.19 183 PHE A N 1
ATOM 1484 C CA . PHE A 1 183 ? -20.066 -2.361 -12.082 1.00 92.19 183 PHE A CA 1
ATOM 1485 C C . PHE A 1 183 ? -21.063 -1.416 -12.765 1.00 92.19 183 PHE A C 1
ATOM 1487 O O . PHE A 1 183 ? -20.683 -0.626 -13.632 1.00 92.19 183 PHE A O 1
ATOM 1494 N N . VAL A 1 184 ? -22.326 -1.427 -12.325 1.00 92.50 184 VAL A N 1
ATOM 1495 C CA . VAL A 1 184 ? -23.342 -0.474 -12.801 1.00 92.50 184 VAL A CA 1
ATOM 1496 C C . VAL A 1 184 ? -22.977 0.967 -12.435 1.00 92.50 184 VAL A C 1
ATOM 1498 O O . VAL A 1 184 ? -23.222 1.874 -13.232 1.00 92.50 184 VAL A O 1
ATOM 1501 N N . VAL A 1 185 ? -22.390 1.198 -11.254 1.00 92.06 185 VAL A N 1
ATOM 1502 C CA . VAL A 1 185 ? -21.922 2.541 -10.873 1.00 92.06 185 VAL A CA 1
ATOM 1503 C C . VAL A 1 185 ? -20.824 3.022 -11.819 1.00 92.06 185 VAL A C 1
ATOM 1505 O O . VAL A 1 185 ? -20.901 4.148 -12.311 1.00 92.06 185 VAL A O 1
ATOM 1508 N N . GLU A 1 186 ? -19.835 2.177 -12.104 1.00 91.75 186 GLU A N 1
ATOM 1509 C CA . GLU A 1 186 ? -18.715 2.519 -12.984 1.00 91.75 186 GLU A CA 1
ATOM 1510 C C . GLU A 1 186 ? -19.223 2.941 -14.372 1.00 91.75 186 GLU A C 1
ATOM 1512 O O . GLU A 1 186 ? -18.853 3.994 -14.894 1.00 91.75 186 GLU A O 1
ATOM 1517 N N . ALA A 1 187 ? -20.160 2.164 -14.929 1.00 92.69 187 ALA A N 1
ATOM 1518 C CA . ALA A 1 187 ? -20.772 2.443 -16.225 1.00 92.69 187 ALA A CA 1
ATOM 1519 C C . ALA A 1 187 ? -21.565 3.763 -16.240 1.00 92.69 187 ALA A C 1
ATOM 1521 O O . ALA A 1 187 ? -21.463 4.528 -17.197 1.00 92.69 187 ALA A O 1
ATOM 1522 N N . ARG A 1 188 ? -22.316 4.068 -15.174 1.00 90.88 188 ARG A N 1
ATOM 1523 C CA . ARG A 1 188 ? -23.040 5.349 -15.050 1.00 90.88 188 ARG A CA 1
ATOM 1524 C C . ARG A 1 188 ? -22.102 6.536 -14.882 1.00 90.88 188 ARG A C 1
ATOM 1526 O O . ARG A 1 188 ? -22.368 7.609 -15.405 1.00 90.88 188 ARG A O 1
ATOM 1533 N N . THR A 1 189 ? -21.002 6.343 -14.165 1.00 93.12 189 THR A N 1
ATOM 1534 C CA . THR A 1 189 ? -19.991 7.387 -13.962 1.00 93.12 189 THR A CA 1
ATOM 1535 C C . THR A 1 189 ? -19.306 7.724 -15.285 1.00 93.12 189 THR A C 1
ATOM 1537 O O . THR A 1 189 ? -19.080 8.895 -15.571 1.00 93.12 189 THR A O 1
ATOM 1540 N N . TYR A 1 190 ? -19.053 6.714 -16.122 1.00 92.75 190 TYR A N 1
ATOM 1541 C CA . TYR A 1 190 ? -18.604 6.912 -17.499 1.00 92.75 190 TYR A CA 1
ATOM 1542 C C . TYR A 1 190 ? -19.642 7.661 -18.343 1.00 92.75 190 TYR A C 1
ATOM 1544 O O . TYR A 1 190 ? -19.290 8.638 -18.991 1.00 92.75 190 TYR A O 1
ATOM 1552 N N . GLU A 1 191 ? -20.915 7.251 -18.307 1.00 92.56 191 GLU A N 1
ATOM 1553 C CA . GLU A 1 191 ? -21.999 7.923 -19.046 1.00 92.56 191 GLU A CA 1
ATOM 1554 C C . GLU A 1 191 ? -22.115 9.409 -18.679 1.00 92.56 191 GLU A C 1
ATOM 1556 O O . GLU A 1 191 ? -22.289 10.248 -19.550 1.00 92.56 191 GLU A O 1
ATOM 1561 N N . GLN A 1 192 ? -21.970 9.750 -17.399 1.00 90.44 192 GLN A N 1
ATOM 1562 C CA . GLN A 1 192 ? -22.016 11.134 -16.920 1.00 90.44 192 GLN A CA 1
ATOM 1563 C C . GLN A 1 192 ? -20.781 11.966 -17.275 1.00 90.44 192 GLN A C 1
ATOM 1565 O O . GLN A 1 192 ? -20.815 13.192 -17.170 1.00 90.44 192 GLN A O 1
ATOM 1570 N N . ALA A 1 193 ? -19.672 11.309 -17.607 1.00 89.25 193 ALA A N 1
ATOM 1571 C CA . ALA A 1 193 ? -18.407 11.962 -17.902 1.00 89.25 193 ALA A CA 1
ATOM 1572 C C . ALA A 1 193 ? -18.309 12.464 -19.355 1.00 89.25 193 ALA A C 1
ATOM 1574 O O . ALA A 1 193 ? -17.360 13.191 -19.663 1.00 89.25 193 ALA A O 1
ATOM 1575 N N . ILE A 1 194 ? -19.248 12.078 -20.227 1.00 85.19 194 ILE A N 1
ATOM 1576 C CA . ILE A 1 194 ? -19.243 12.330 -21.679 1.00 85.19 194 ILE A CA 1
ATOM 1577 C C . ILE A 1 194 ? -20.443 13.189 -22.063 1.00 85.19 194 ILE A C 1
ATOM 1579 O O . ILE A 1 194 ? -20.248 14.097 -22.901 1.00 85.19 194 ILE A O 1
#

Sequence (194 aa):
MPTYANLNKRHISTPILCLLCHTDLESVDHLLRFCPVTSQFLTSLRFTVRFMSKHLDYKYWPVEVFQTTDDRNRKLVTLSVWSIWFARNKLIHEGTSQTLSDLVVFVLGYLAKIEALEIVGYPRCFSTQIHWRPLDLDFITVNFDSSFNLQEKTSISGIIARNERGLVMGACTYPHINIADAFVVEARTYEQAI

Nearest PDB structures (foldseek):
  4h8k-assembly1_B  TM=8.984E-01  e=9.289E-02  uncultured organism
  3u3g-assembly3_C  TM=9.107E-01  e=2.112E-01  uncultured organism
  7u65-assembly1_G  TM=6.557E-01  e=2.143E-02  Escherichia phage T7
  1wfz-assembly1_A  TM=8.415E-01  e=1.645E+00  Mus musculus

Solvent-accessible surface area (backbone atoms only — not comparable to full-atom values): 11452 Å² total; per-residue (Å²): 129,91,30,36,52,57,34,45,75,70,75,41,92,58,70,56,50,23,88,83,68,66,79,47,63,18,37,70,50,32,58,73,56,67,28,65,59,45,44,54,45,43,51,72,70,69,58,81,66,80,78,74,54,88,86,54,56,76,81,50,45,60,57,50,50,55,72,76,45,55,71,69,55,42,52,51,52,54,40,47,56,49,45,54,53,50,41,55,47,36,33,72,77,66,71,42,82,72,54,67,65,56,51,49,51,51,37,54,54,50,49,53,51,53,55,50,50,61,72,68,57,60,75,76,75,78,63,75,76,79,68,89,63,75,61,60,88,96,42,72,49,68,49,66,48,63,49,67,40,80,90,76,19,31,35,40,28,40,35,40,31,19,40,60,86,66,48,78,76,46,71,51,72,49,79,45,72,80,49,93,49,62,68,62,47,48,54,51,33,52,63,73,67,110

Mean predicted aligned error: 12.0 Å

Foldseek 3Di:
DCWPVNCVVVVNDDDQADPQQRPHGGDLCCLCPVPPLNVVLCVVLVNPDVLPPVPDDPVCSLVCQVVPDDPLSNLLSVLSSVLSVVQRVCCVPVVDHDDSVRSNCSSVVVSVVVVVVVVVPPPPPPPVPPPDAQDDAPDKDKDKDKDADQVQRKIKIKIFIAGNVRHTPDIDIDIDGNHDDRVSRGVVSVVVRD

InterPro domains:
  IPR026960 Reverse transcriptase zinc-binding domain [PF13966] (2-40)

pLDDT: mean 84.69, std 11.69, range [48.69, 96.38]

Organism: Gossypium darwinii (NCBI:txid34276)

Secondary structure (DSSP, 8-state):
---HHHHHTTT----SB-TTTSSSB--HHIIIII-HHHHHHHHHTT--SSTT-TTS-TTTHHHHHHHHS-HHHHHHHHHHHHHHHHHHHHHHHH-----HHHHHHHHHHHHHHHHHHHHTT------------PPSTTPPEEEEEEEEETTTTEEEEEEEEE-TT--EEEEEEEEESS---HHHHHHHHHHHT-

Radius of gyration: 21.14 Å; Cα contacts (8 Å, |Δi|>4): 225; chains: 1; bounding box: 54×42×50 Å